Protein AF-0000000067742987 (afdb_homodimer)

Foldseek 3Di:
DDDDDQDPQLAKEKEWAKDADQVVQKIKIKMFIAHSVRHGDDMDIDMDGHNDRVVRRVVNVVVVVVVCVVVVRPHYDYDYPDVVVVVVVCQVDPPNDRPPVVVVVVVVCVVDDNDDDDDDDPQQCQLVVVVVVVCVVVVDDDDDDPDDDPVNVVSVVSNVVVVVVD/DDDDDQDPQLAKEKEWAKDADQVVQKIKIKMFIAHSVRHGDDMDIDMDGHNDRVVRRVVNVVVVVVVCVVVVRPHYDYDYPDVVVVVVVCQVDPPNDHPPVVVVVVVVCVVDDNDDDDDDDPQQCQLVVVVVVVCVVVVDDDDDDPDDDPVNVVSVVSNVVVVVVD

Structure (mmCIF, N/CA/C/O backbone):
data_AF-0000000067742987-model_v1
#
loop_
_entity.id
_entity.type
_entity.pdbx_description
1 polymer 'RNase H type-1 domain-containing protein'
#
loop_
_atom_site.group_PDB
_atom_site.id
_atom_site.type_symbol
_atom_site.label_atom_id
_atom_site.label_alt_id
_atom_site.label_comp_id
_atom_site.label_asym_id
_atom_site.label_entity_id
_atom_site.label_seq_id
_atom_site.pdbx_PDB_ins_code
_atom_site.Cartn_x
_atom_site.Cartn_y
_atom_site.Cartn_z
_atom_site.occupancy
_atom_site.B_iso_or_equiv
_atom_site.auth_seq_id
_atom_site.auth_comp_id
_atom_site.auth_asym_id
_atom_site.auth_atom_id
_atom_site.pdbx_PDB_model_num
ATOM 1 N N . MET A 1 1 ? 14.531 -0.633 -19.859 1 25.14 1 MET A N 1
ATOM 2 C CA . MET A 1 1 ? 14.203 -2.016 -20.188 1 25.14 1 MET A CA 1
ATOM 3 C C . MET A 1 1 ? 14.422 -2.932 -18.984 1 25.14 1 MET A C 1
ATOM 5 O O . MET A 1 1 ? 15.555 -3.109 -18.531 1 25.14 1 MET A O 1
ATOM 9 N N . VAL A 1 2 ? 13.594 -2.955 -18 1 35.12 2 VAL A N 1
ATOM 10 C CA . VAL A 1 2 ? 13.867 -3.648 -16.75 1 35.12 2 VAL A CA 1
ATOM 11 C C . VAL A 1 2 ? 13.688 -5.152 -16.938 1 35.12 2 VAL A C 1
ATOM 13 O O . VAL A 1 2 ? 12.648 -5.605 -17.422 1 35.12 2 VAL A O 1
ATOM 16 N N . ALA A 1 3 ? 14.852 -5.953 -16.969 1 39.94 3 ALA A N 1
ATOM 17 C CA . ALA A 1 3 ? 15.156 -7.336 -17.328 1 39.94 3 ALA A CA 1
ATOM 18 C C . ALA A 1 3 ? 14.562 -8.305 -16.312 1 39.94 3 ALA A C 1
ATOM 20 O O . ALA A 1 3 ? 14.375 -7.949 -15.141 1 39.94 3 ALA A O 1
ATOM 21 N N . TRP A 1 4 ? 13.93 -9.391 -16.859 1 46.47 4 TRP A N 1
ATOM 22 C CA . TRP A 1 4 ? 13.688 -10.57 -16.047 1 46.47 4 TRP A CA 1
ATOM 23 C C . TRP A 1 4 ? 14.938 -10.953 -15.258 1 46.47 4 TRP A C 1
ATOM 25 O O . TRP A 1 4 ? 16.047 -10.938 -15.789 1 46.47 4 TRP A O 1
ATOM 35 N N . HIS A 1 5 ? 14.852 -10.828 -13.953 1 53.03 5 HIS A N 1
ATOM 36 C CA . HIS A 1 5 ? 15.977 -11.297 -13.156 1 53.03 5 HIS A CA 1
ATOM 37 C C . HIS A 1 5 ? 15.891 -12.805 -12.914 1 53.03 5 HIS A C 1
ATOM 39 O O . HIS A 1 5 ? 14.906 -13.289 -12.359 1 53.03 5 HIS A O 1
ATOM 45 N N . LYS A 1 6 ? 16.797 -13.695 -13.648 1 54.12 6 LYS A N 1
ATOM 46 C CA . LYS A 1 6 ? 16.891 -15.133 -13.445 1 54.12 6 LYS A CA 1
ATOM 47 C C . LYS A 1 6 ? 16.938 -15.484 -11.961 1 54.12 6 LYS A C 1
ATOM 49 O O . LYS A 1 6 ? 17.734 -14.914 -11.211 1 54.12 6 LYS A O 1
ATOM 54 N N . PRO A 1 7 ? 15.906 -16.297 -11.523 1 56.09 7 PRO A N 1
ATOM 55 C CA . PRO A 1 7 ? 16.016 -16.734 -10.133 1 56.09 7 PRO A CA 1
ATOM 56 C C . PRO A 1 7 ? 17.281 -17.562 -9.883 1 56.09 7 PRO A C 1
ATOM 58 O O . PRO A 1 7 ? 17.906 -18.062 -10.828 1 56.09 7 PRO A O 1
ATOM 61 N N . PRO A 1 8 ? 17.844 -17.562 -8.664 1 55.06 8 PRO A N 1
ATOM 62 C CA . PRO A 1 8 ? 18.953 -18.484 -8.367 1 55.06 8 PRO A CA 1
ATOM 63 C C . PRO A 1 8 ? 18.672 -19.922 -8.797 1 55.06 8 PRO A C 1
ATOM 65 O O . PRO A 1 8 ? 17.5 -20.328 -8.852 1 55.06 8 PRO A O 1
ATOM 68 N N . ALA A 1 9 ? 19.688 -20.656 -9.266 1 62.19 9 ALA A N 1
ATOM 69 C CA . ALA A 1 9 ? 19.562 -22.062 -9.648 1 62.19 9 ALA A CA 1
ATOM 70 C C . ALA A 1 9 ? 18.734 -22.844 -8.625 1 62.19 9 ALA A C 1
ATOM 72 O O . ALA A 1 9 ? 18.953 -22.719 -7.418 1 62.19 9 ALA A O 1
ATOM 73 N N . GLY A 1 10 ? 17.578 -23.375 -9.047 1 73.31 10 GLY A N 1
ATOM 74 C CA . GLY A 1 10 ? 16.703 -24.172 -8.203 1 73.31 10 GLY A CA 1
ATOM 75 C C . GLY A 1 10 ? 15.516 -23.406 -7.672 1 73.31 10 GLY A C 1
ATOM 76 O O . GLY A 1 10 ? 14.594 -23.984 -7.102 1 73.31 10 GLY A O 1
ATOM 77 N N . SER A 1 11 ? 15.562 -22.047 -7.996 1 83.75 11 SER A N 1
ATOM 78 C CA . SER A 1 11 ? 14.422 -21.297 -7.5 1 83.75 11 SER A CA 1
ATOM 79 C C . SER A 1 11 ? 13.367 -21.109 -8.586 1 83.75 11 SER A C 1
ATOM 81 O O . SER A 1 11 ? 13.68 -21.141 -9.773 1 83.75 11 SER A O 1
ATOM 83 N N . LEU A 1 12 ? 12.133 -21.109 -8.141 1 92.75 12 LEU A N 1
ATOM 84 C CA . LEU A 1 12 ? 11.023 -20.828 -9.047 1 92.75 12 LEU A 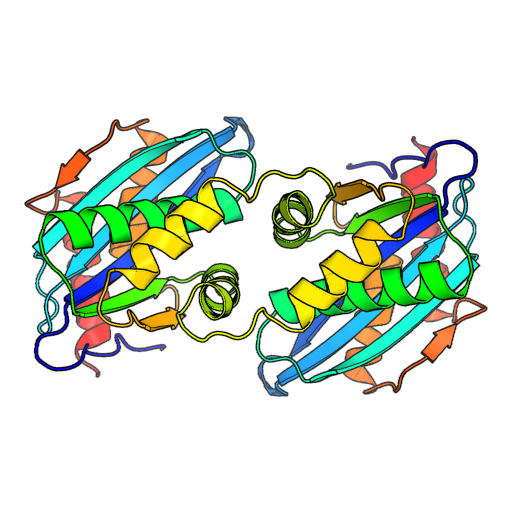CA 1
ATOM 85 C C . LEU A 1 12 ? 10.656 -19.359 -9.039 1 92.75 12 LEU A C 1
ATOM 87 O O . LEU A 1 12 ? 10.852 -18.672 -8.031 1 92.75 12 LEU A O 1
ATOM 91 N N . LYS A 1 13 ? 10.227 -18.938 -10.203 1 92.5 13 LYS A N 1
ATOM 92 C CA . LYS A 1 13 ? 9.75 -17.562 -10.312 1 92.5 13 LYS A CA 1
ATOM 93 C C . LYS A 1 13 ? 8.227 -17.5 -10.305 1 92.5 13 LYS A C 1
ATOM 95 O O . LYS A 1 13 ? 7.566 -18.234 -11.031 1 92.5 13 LYS A O 1
ATOM 100 N N . LEU A 1 14 ? 7.734 -16.688 -9.461 1 95.44 14 LEU A N 1
ATOM 101 C CA . LEU A 1 14 ? 6.301 -16.422 -9.398 1 95.44 14 LEU A CA 1
ATOM 102 C C . LEU A 1 14 ? 5.996 -14.992 -9.812 1 95.44 14 LEU A C 1
ATOM 104 O O . LEU A 1 14 ? 6.469 -14.047 -9.172 1 95.44 14 LEU A O 1
ATOM 108 N N . ASN A 1 15 ? 5.309 -14.828 -10.891 1 95 15 ASN A N 1
ATOM 109 C CA . ASN A 1 15 ? 4.77 -13.523 -11.273 1 95 15 ASN A CA 1
ATOM 110 C C . ASN A 1 15 ? 3.324 -13.359 -10.812 1 95 15 ASN A C 1
ATOM 112 O O . ASN A 1 15 ? 2.498 -14.25 -11.023 1 95 15 ASN A O 1
ATOM 116 N N . ILE A 1 16 ? 2.992 -12.25 -10.203 1 96.44 16 ILE A N 1
ATOM 117 C CA . ILE A 1 16 ? 1.636 -12.039 -9.703 1 96.44 16 ILE A CA 1
ATOM 118 C C . ILE A 1 16 ? 1.106 -10.695 -10.203 1 96.44 16 ILE A C 1
ATOM 120 O O . ILE A 1 16 ? 1.884 -9.789 -10.484 1 96.44 16 ILE A O 1
ATOM 124 N N . ASP A 1 17 ? -0.224 -10.586 -10.266 1 95.94 17 ASP A N 1
ATOM 125 C CA . ASP A 1 17 ? -0.917 -9.352 -10.609 1 95.94 17 ASP A CA 1
ATOM 126 C C . ASP A 1 17 ? -2.389 -9.414 -10.203 1 95.94 17 ASP A C 1
ATOM 128 O O . ASP A 1 17 ? -2.961 -10.5 -10.094 1 95.94 17 ASP A O 1
ATOM 132 N N . GLY A 1 18 ? -2.926 -8.305 -9.953 1 96.62 18 GLY A N 1
ATOM 133 C CA . GLY A 1 18 ? -4.34 -8.164 -9.641 1 96.62 18 GLY A CA 1
ATOM 134 C C . GLY A 1 18 ? -5.008 -7.035 -10.398 1 96.62 18 GLY A C 1
ATOM 135 O O . GLY A 1 18 ? -4.473 -5.926 -10.461 1 96.62 18 GLY A O 1
ATOM 136 N N . ALA A 1 19 ? -6.125 -7.332 -10.961 1 96.44 19 ALA A N 1
ATOM 137 C CA . ALA A 1 19 ? -6.969 -6.328 -11.602 1 96.44 19 ALA A CA 1
ATOM 138 C C . ALA A 1 19 ? -8.164 -5.977 -10.719 1 96.44 19 ALA A C 1
ATOM 140 O O . ALA A 1 19 ? -8.695 -6.832 -10.008 1 96.44 19 ALA A O 1
ATOM 141 N N . PHE A 1 20 ? -8.586 -4.688 -10.82 1 96.81 20 PHE A N 1
ATOM 142 C CA . PHE A 1 20 ? -9.672 -4.219 -9.969 1 96.81 20 PHE A CA 1
ATOM 143 C C . PHE A 1 20 ? -10.734 -3.502 -10.781 1 96.81 20 PHE A C 1
ATOM 145 O O . PHE A 1 20 ? -10.414 -2.689 -11.656 1 96.81 20 PHE A O 1
ATOM 152 N N . SER A 1 21 ? -11.93 -3.891 -10.523 1 96.5 21 SER A N 1
ATOM 153 C CA . SER A 1 21 ? -13.078 -3.16 -11.062 1 96.5 21 SER A CA 1
ATOM 154 C C . SER A 1 21 ? -13.82 -2.416 -9.953 1 96.5 21 SER A C 1
ATOM 156 O O . SER A 1 21 ? -14.516 -3.031 -9.141 1 96.5 21 SER A O 1
ATOM 158 N N . LYS A 1 22 ? -13.695 -1.144 -9.992 1 93.12 22 LYS A N 1
ATOM 159 C CA . LYS A 1 22 ? -14.344 -0.301 -8.992 1 93.12 22 LYS A CA 1
ATOM 160 C C . LYS A 1 22 ? -15.859 -0.417 -9.07 1 93.12 22 LYS A C 1
ATOM 162 O O . LYS A 1 22 ? -16.547 -0.498 -8.047 1 93.12 22 LYS A O 1
ATOM 167 N N . ASN A 1 23 ? -16.406 -0.472 -10.219 1 94.5 23 ASN A N 1
ATOM 168 C CA . ASN A 1 23 ? -17.844 -0.52 -10.438 1 94.5 23 ASN A CA 1
ATOM 169 C C . ASN A 1 23 ? -18.453 -1.821 -9.914 1 94.5 23 ASN A C 1
ATOM 171 O O . ASN A 1 23 ? -19.547 -1.821 -9.359 1 94.5 23 ASN A O 1
ATOM 175 N N . LEU A 1 24 ? -17.75 -2.855 -10.062 1 94.69 24 LEU A N 1
ATOM 176 C CA . LEU A 1 24 ? -18.266 -4.168 -9.695 1 94.69 24 LEU A CA 1
ATOM 177 C C . LEU A 1 24 ? -17.781 -4.574 -8.305 1 94.69 24 LEU A C 1
ATOM 179 O O . LEU A 1 24 ? -18.25 -5.578 -7.75 1 94.69 24 LEU A O 1
ATOM 183 N N . ASN A 1 25 ? -16.859 -3.797 -7.742 1 95.38 25 ASN A N 1
ATOM 184 C CA . ASN A 1 25 ? -16.203 -4.195 -6.496 1 95.38 25 ASN A CA 1
ATOM 185 C C . ASN A 1 25 ? -15.656 -5.613 -6.578 1 95.38 25 ASN A C 1
ATOM 187 O O . ASN A 1 25 ? -15.891 -6.43 -5.684 1 95.38 25 ASN A O 1
ATOM 191 N N . LEU A 1 26 ? -14.984 -5.879 -7.684 1 96 26 LEU A N 1
ATOM 192 C CA . LEU A 1 26 ? -14.453 -7.211 -7.957 1 96 26 LEU A CA 1
ATOM 193 C C . LEU A 1 26 ? -12.977 -7.141 -8.336 1 96 26 LEU A C 1
ATOM 195 O O . LEU A 1 26 ? -12.531 -6.16 -8.938 1 96 26 LEU A O 1
ATOM 199 N N . ALA A 1 27 ? -12.352 -8.203 -7.98 1 96.75 27 ALA A N 1
ATOM 200 C CA . ALA A 1 27 ? -10.961 -8.383 -8.375 1 96.75 27 ALA A CA 1
ATOM 201 C C . ALA A 1 27 ? -10.805 -9.586 -9.297 1 96.75 27 ALA A C 1
ATOM 203 O O . ALA A 1 27 ? -11.57 -10.547 -9.219 1 96.75 27 ALA A O 1
ATOM 204 N N . GLY A 1 28 ? -9.922 -9.484 -10.227 1 97.44 28 GLY A N 1
ATOM 205 C CA . GLY A 1 28 ? -9.336 -10.617 -10.93 1 97.44 28 GLY A CA 1
ATOM 206 C C . GLY A 1 28 ? -7.883 -10.859 -10.562 1 97.44 28 GLY A C 1
ATOM 207 O O . GLY A 1 28 ? -7.051 -9.953 -10.672 1 97.44 28 GLY A O 1
ATOM 208 N N . LEU A 1 29 ? -7.637 -12.031 -10.117 1 97.69 29 LEU A N 1
ATOM 209 C CA . LEU A 1 29 ? -6.285 -12.391 -9.711 1 97.69 29 LEU A CA 1
ATOM 210 C C . LEU A 1 29 ? -5.598 -13.234 -10.781 1 97.69 29 LEU A C 1
ATOM 212 O O . LEU A 1 29 ? -6.25 -14.023 -11.461 1 97.69 29 LEU A O 1
ATOM 216 N N . GLY A 1 30 ? -4.285 -13.031 -10.875 1 96.25 30 GLY A N 1
ATOM 217 C CA . GLY A 1 30 ? -3.494 -13.836 -11.797 1 96.25 30 GLY A CA 1
ATOM 218 C C . GLY A 1 30 ? -2.07 -14.055 -11.32 1 96.25 30 GLY A C 1
ATOM 219 O O . GLY A 1 30 ? -1.478 -13.18 -10.688 1 96.25 30 GLY A O 1
ATOM 220 N N . GLY A 1 31 ? -1.585 -15.164 -11.688 1 96.62 31 GLY A N 1
ATOM 221 C CA . GLY A 1 31 ? -0.2 -15.492 -11.383 1 96.62 31 GLY A CA 1
ATOM 222 C C . GLY A 1 31 ? 0.327 -16.656 -12.195 1 96.62 31 GLY A C 1
ATOM 223 O O . GLY A 1 31 ? -0.45 -17.422 -12.781 1 96.62 31 GLY A O 1
ATOM 224 N N . SER A 1 32 ? 1.636 -16.688 -12.289 1 95.5 32 SER A N 1
ATOM 225 C CA . SER A 1 32 ? 2.268 -17.781 -13.023 1 95.5 32 SER A CA 1
ATOM 226 C C . SER A 1 32 ? 3.59 -18.188 -12.383 1 95.5 32 SER A C 1
ATOM 228 O O . SER A 1 32 ? 4.34 -17.328 -11.898 1 95.5 32 SER A O 1
ATOM 230 N N . PHE A 1 33 ? 3.82 -19.484 -12.383 1 95.06 33 PHE A N 1
ATOM 231 C CA . PHE A 1 33 ? 5.082 -20.062 -11.945 1 95.06 33 PHE A CA 1
ATOM 232 C C . PHE A 1 33 ? 5.938 -20.469 -13.133 1 95.06 33 PHE A C 1
ATOM 234 O O . PHE A 1 33 ? 5.453 -21.125 -14.055 1 95.06 33 PHE A O 1
ATOM 241 N N . LYS A 1 34 ? 7.152 -20.031 -13.062 1 92.06 34 LYS A N 1
ATOM 242 C CA . LYS A 1 34 ? 8.141 -20.406 -14.07 1 92.06 34 LYS A CA 1
ATOM 243 C C . LYS A 1 34 ? 9.406 -20.969 -13.422 1 92.06 34 LYS A C 1
ATOM 245 O O . LYS A 1 34 ? 9.766 -20.562 -12.312 1 92.06 34 LYS A O 1
ATOM 250 N N . ASP A 1 35 ? 10.078 -21.828 -14.188 1 88.94 35 ASP A N 1
ATOM 251 C CA . ASP A 1 35 ? 11.336 -22.344 -13.648 1 88.94 35 ASP A CA 1
ATOM 252 C C . ASP A 1 35 ? 12.5 -21.406 -13.969 1 88.94 35 ASP A C 1
ATOM 254 O O . ASP A 1 35 ? 12.289 -20.297 -14.445 1 88.94 35 ASP A O 1
ATOM 258 N N . ASP A 1 36 ? 13.703 -21.844 -13.578 1 82.31 36 ASP A N 1
ATOM 259 C CA . ASP A 1 36 ? 14.891 -21 -13.695 1 82.31 36 ASP A CA 1
ATOM 260 C C . ASP A 1 36 ? 15.258 -20.781 -15.156 1 82.31 36 ASP A C 1
ATOM 262 O O . ASP A 1 36 ? 16.078 -19.906 -15.461 1 82.31 36 ASP A O 1
ATOM 266 N N . HIS A 1 37 ? 14.555 -21.469 -16.125 1 81.44 37 HIS A N 1
ATOM 267 C CA . HIS A 1 37 ? 14.789 -21.281 -17.547 1 81.44 37 HIS A CA 1
ATOM 268 C C . HIS A 1 37 ? 13.672 -20.469 -18.188 1 81.44 37 HIS A C 1
ATOM 270 O O . HIS A 1 37 ? 13.664 -20.266 -19.406 1 81.44 37 HIS A O 1
ATOM 276 N N . GLY A 1 38 ? 12.734 -20.094 -17.328 1 82.94 38 GLY A N 1
ATOM 277 C CA . GLY A 1 38 ? 11.625 -19.297 -17.844 1 82.94 38 GLY A CA 1
ATOM 278 C C . GLY A 1 38 ? 10.5 -20.141 -18.406 1 82.94 38 GLY A C 1
ATOM 279 O O . GLY A 1 38 ? 9.586 -19.625 -19.031 1 82.94 38 GLY A O 1
ATOM 280 N N . GLN A 1 39 ? 10.633 -21.391 -18.188 1 86.69 39 GLN A N 1
ATOM 281 C CA . GLN A 1 39 ? 9.594 -22.281 -18.688 1 86.69 39 GLN A CA 1
ATOM 282 C C . GLN A 1 39 ? 8.383 -22.297 -17.766 1 86.69 39 GLN A C 1
ATOM 284 O O . GLN A 1 39 ? 8.523 -22.297 -16.531 1 86.69 39 GLN A O 1
ATOM 289 N N . TRP A 1 40 ? 7.25 -22.375 -18.406 1 91.06 40 TRP A N 1
ATOM 290 C CA . TRP A 1 40 ? 5.977 -22.406 -17.703 1 91.06 40 TRP A CA 1
ATOM 291 C C . TRP A 1 40 ? 5.848 -23.672 -16.859 1 91.06 40 TRP A C 1
ATOM 293 O O . TRP A 1 40 ? 6.062 -24.781 -17.359 1 91.06 40 TRP A O 1
ATOM 303 N N . ILE A 1 41 ? 5.461 -23.484 -15.609 1 93.06 41 ILE A N 1
ATOM 304 C CA . ILE A 1 41 ? 5.164 -24.625 -14.742 1 93.06 41 ILE A CA 1
ATOM 305 C C . ILE A 1 41 ? 3.658 -24.688 -14.492 1 93.06 41 ILE A C 1
ATOM 307 O O . ILE A 1 41 ? 3.035 -25.734 -14.719 1 93.06 41 ILE A O 1
ATOM 311 N N . MET A 1 42 ? 3.121 -23.562 -14.094 1 94.56 42 MET A N 1
ATOM 312 C CA . MET A 1 42 ? 1.688 -23.484 -13.82 1 94.56 42 MET A CA 1
ATOM 313 C C . MET A 1 42 ? 1.237 -22.031 -13.664 1 94.56 42 MET A C 1
ATOM 315 O O . MET A 1 42 ? 2.064 -21.141 -13.492 1 94.56 42 MET A O 1
ATOM 319 N N . GLY A 1 43 ? -0.065 -21.906 -13.812 1 95.25 43 GLY A N 1
ATOM 320 C CA . GLY A 1 43 ? -0.693 -20.609 -13.57 1 95.25 43 GLY A CA 1
ATOM 321 C C . GLY A 1 43 ? -1.984 -20.719 -12.781 1 95.25 43 GLY A C 1
ATOM 322 O O . GLY A 1 43 ? -2.471 -21.812 -12.516 1 95.25 43 GLY A O 1
ATOM 323 N N . TYR A 1 44 ? -2.438 -19.609 -12.352 1 96.75 44 TYR A N 1
ATOM 324 C CA . TYR A 1 44 ? -3.727 -19.562 -11.672 1 96.75 44 TYR A CA 1
ATOM 325 C C . TYR A 1 44 ? -4.461 -18.266 -11.969 1 96.75 44 TYR A C 1
ATOM 327 O O . TYR A 1 44 ? -3.838 -17.25 -12.312 1 96.75 44 TYR A O 1
ATOM 335 N N . GLN A 1 45 ? -5.699 -18.344 -11.922 1 96.56 45 GLN A N 1
ATOM 336 C CA . GLN A 1 45 ? -6.559 -17.172 -12.055 1 96.56 45 GLN A CA 1
ATOM 337 C C . GLN A 1 45 ? -7.879 -17.375 -11.32 1 96.56 45 GLN A C 1
ATOM 339 O O . GLN A 1 45 ? -8.391 -18.484 -11.242 1 96.56 45 GLN A O 1
ATOM 344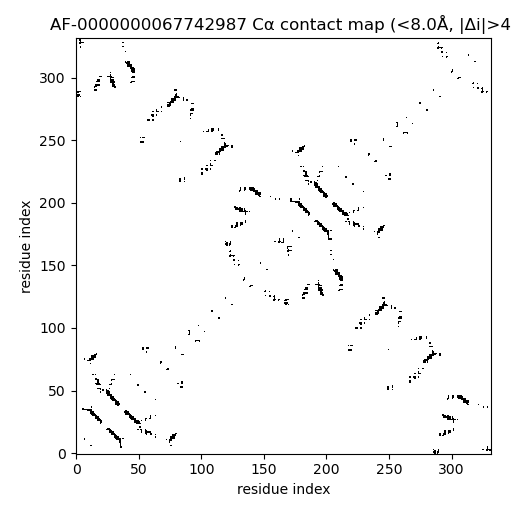 N N . HIS A 1 46 ? -8.242 -16.266 -10.711 1 94.94 46 HIS A N 1
ATOM 345 C CA . HIS A 1 46 ? -9.414 -16.297 -9.852 1 94.94 46 HIS A CA 1
ATOM 346 C C . HIS A 1 46 ? -10.023 -14.906 -9.68 1 94.94 46 HIS A C 1
ATOM 348 O O . HIS A 1 46 ? -9.289 -13.914 -9.609 1 94.94 46 HIS A O 1
ATOM 354 N N . HIS A 1 47 ? -11.414 -14.852 -9.797 1 95.94 47 HIS A N 1
ATOM 355 C CA . HIS A 1 47 ? -12.031 -13.594 -9.406 1 95.94 47 HIS A CA 1
ATOM 356 C C . HIS A 1 47 ? -12.516 -13.641 -7.957 1 95.94 47 HIS A C 1
ATOM 358 O O . HIS A 1 47 ? -12.844 -14.719 -7.445 1 95.94 47 HIS A O 1
ATOM 364 N N . CYS A 1 48 ? -12.484 -12.578 -7.223 1 94.88 48 CYS A N 1
ATOM 365 C CA . CYS A 1 48 ? -12.961 -12.492 -5.848 1 94.88 48 CYS A CA 1
ATOM 366 C C . CYS A 1 48 ? -13.398 -11.07 -5.516 1 94.88 48 CYS A C 1
ATOM 368 O O . CYS A 1 48 ? -13.055 -10.125 -6.227 1 94.88 48 CYS A O 1
ATOM 370 N N . PRO A 1 49 ? -14.273 -10.922 -4.484 1 94.38 49 PRO A N 1
ATOM 371 C CA . PRO A 1 49 ? -14.664 -9.578 -4.062 1 94.38 49 PRO A CA 1
ATOM 372 C C . PRO A 1 49 ? -13.477 -8.75 -3.553 1 94.38 49 PRO A C 1
ATOM 374 O O . PRO A 1 49 ? -12.578 -9.297 -2.902 1 94.38 49 PRO A O 1
ATOM 377 N N . ALA A 1 50 ? -13.453 -7.539 -3.938 1 93.44 50 ALA A N 1
ATOM 378 C CA . ALA A 1 50 ? -12.477 -6.578 -3.439 1 93.44 50 ALA A CA 1
ATOM 379 C C . ALA A 1 50 ? -13.047 -5.164 -3.432 1 93.44 50 ALA A C 1
ATOM 381 O O . ALA A 1 50 ? -13.914 -4.836 -4.238 1 93.44 50 ALA A O 1
ATOM 382 N N . SER A 1 51 ? -12.547 -4.367 -2.521 1 90.81 51 SER A N 1
ATOM 383 C CA . SER A 1 51 ? -13.047 -3.004 -2.402 1 90.81 51 SER A CA 1
ATOM 384 C C . SER A 1 51 ? -12.008 -1.987 -2.855 1 90.81 51 SER A C 1
ATOM 386 O O . SER A 1 51 ? -12.352 -0.867 -3.24 1 90.81 51 SER A O 1
ATOM 388 N N . LEU A 1 52 ? -10.719 -2.387 -2.834 1 92.62 52 LEU A N 1
ATOM 389 C CA . LEU A 1 52 ? -9.625 -1.479 -3.18 1 92.62 52 LEU A CA 1
ATOM 390 C C . LEU A 1 52 ? -8.562 -2.195 -4 1 92.62 52 LEU A C 1
ATOM 392 O O . LEU A 1 52 ? -8.359 -3.402 -3.852 1 92.62 52 LEU A O 1
ATOM 396 N N . PRO A 1 53 ? -7.809 -1.443 -4.844 1 93.88 53 PRO A N 1
ATOM 397 C CA . PRO A 1 53 ? -6.84 -2.051 -5.762 1 93.88 53 PRO A CA 1
ATOM 398 C C . PRO A 1 53 ? -5.727 -2.799 -5.031 1 93.88 53 PRO A C 1
ATOM 400 O O . PRO A 1 53 ? -5.355 -3.904 -5.43 1 93.88 53 PRO A O 1
ATOM 403 N N . LEU A 1 54 ? -5.207 -2.242 -3.996 1 94.56 54 LEU A N 1
ATOM 404 C CA . LEU A 1 54 ? -4.113 -2.879 -3.271 1 94.56 54 LEU A CA 1
ATOM 405 C C . LEU A 1 54 ? -4.543 -4.234 -2.719 1 94.56 54 LEU A C 1
ATOM 407 O O . LEU A 1 54 ? -3.75 -5.18 -2.695 1 94.56 54 LEU A O 1
ATOM 411 N N . GLN A 1 55 ? -5.734 -4.289 -2.318 1 93.62 55 GLN A N 1
ATOM 412 C CA . GLN A 1 55 ? -6.254 -5.559 -1.821 1 93.62 55 GLN A CA 1
ATOM 413 C C . GLN A 1 55 ? -6.164 -6.648 -2.889 1 93.62 55 GLN A C 1
ATOM 415 O O . GLN A 1 55 ? -5.84 -7.797 -2.584 1 93.62 55 GLN A O 1
ATOM 420 N N . CYS A 1 56 ? -6.418 -6.344 -4.113 1 95.69 56 CYS A N 1
ATOM 421 C CA . CYS A 1 56 ? -6.371 -7.293 -5.219 1 95.69 56 CYS A CA 1
ATOM 422 C C . CYS A 1 56 ? -4.969 -7.867 -5.383 1 95.69 56 CYS A C 1
ATOM 424 O O . CYS A 1 56 ? -4.797 -9.078 -5.5 1 95.69 56 CYS A O 1
ATOM 426 N N . GLU A 1 57 ? -4.055 -6.945 -5.379 1 95.75 57 GLU A N 1
ATOM 427 C CA . GLU A 1 57 ? -2.664 -7.355 -5.547 1 95.75 57 GLU A CA 1
ATOM 428 C C . GLU A 1 57 ? -2.213 -8.266 -4.41 1 95.75 57 GLU A C 1
ATOM 430 O O . GLU A 1 57 ? -1.511 -9.25 -4.637 1 95.75 57 GLU A O 1
ATOM 435 N N . LEU A 1 58 ? -2.625 -7.965 -3.24 1 95.69 58 LEU A N 1
ATOM 436 C CA . LEU A 1 58 ? -2.23 -8.75 -2.074 1 95.69 58 LEU A CA 1
ATOM 437 C C . LEU A 1 58 ? -2.918 -10.109 -2.072 1 95.69 58 LEU A C 1
ATOM 439 O O . LEU A 1 58 ? -2.33 -11.109 -1.652 1 95.69 58 LEU A O 1
ATOM 443 N N . GLU A 1 59 ? -4.133 -10.117 -2.504 1 95.69 59 GLU A N 1
ATOM 444 C CA . GLU A 1 59 ? -4.836 -11.391 -2.631 1 95.69 59 GLU A CA 1
ATOM 445 C C . GLU A 1 59 ? -4.16 -12.297 -3.658 1 95.69 59 GLU A C 1
ATOM 447 O O . GLU A 1 59 ? -4.066 -13.508 -3.461 1 95.69 59 GLU A O 1
ATOM 452 N N . ALA A 1 60 ? -3.74 -11.688 -4.734 1 97.19 60 ALA A N 1
ATOM 453 C CA . ALA A 1 60 ? -3.006 -12.461 -5.734 1 97.19 60 ALA A CA 1
ATOM 454 C C . ALA A 1 60 ? -1.729 -13.047 -5.141 1 97.19 60 ALA A C 1
ATOM 456 O O . ALA A 1 60 ? -1.382 -14.203 -5.418 1 97.19 60 ALA A O 1
ATOM 457 N N . LEU A 1 61 ? -1.022 -12.273 -4.391 1 96.88 61 LEU A N 1
ATOM 458 C CA . LEU A 1 61 ? 0.177 -12.742 -3.707 1 96.88 61 LEU A CA 1
ATOM 459 C C . LEU A 1 61 ? -0.152 -13.898 -2.771 1 96.88 61 LEU A C 1
ATOM 461 O O . LEU A 1 61 ? 0.523 -14.938 -2.791 1 96.88 61 LEU A O 1
ATOM 465 N N . LYS A 1 62 ? -1.18 -13.734 -1.968 1 95.88 62 LYS A N 1
ATOM 466 C CA . LYS A 1 62 ? -1.59 -14.766 -1.018 1 95.88 62 LYS A CA 1
ATOM 467 C C . LYS A 1 62 ? -1.87 -16.094 -1.728 1 95.88 62 LYS A C 1
ATOM 469 O O . LYS A 1 62 ? -1.4 -17.141 -1.295 1 95.88 62 LYS A O 1
ATOM 474 N N . GLU A 1 63 ? -2.607 -16 -2.762 1 96.56 63 GLU A N 1
ATOM 475 C CA . GLU A 1 63 ? -2.943 -17.219 -3.504 1 96.56 63 GLU A CA 1
ATOM 476 C C . GLU A 1 63 ? -1.692 -17.875 -4.062 1 96.56 63 GLU A C 1
ATOM 478 O O . GLU A 1 63 ? -1.56 -19.109 -4.008 1 96.56 63 GLU A O 1
ATOM 483 N N . GLY A 1 64 ? -0.829 -17.062 -4.633 1 97.12 64 GLY A N 1
ATOM 484 C CA . GLY A 1 64 ? 0.425 -17.609 -5.129 1 97.12 64 GLY A CA 1
ATOM 485 C C . GLY A 1 64 ? 1.229 -18.328 -4.062 1 97.12 64 GLY A C 1
ATOM 486 O O . GLY A 1 64 ? 1.759 -19.406 -4.297 1 97.12 64 GL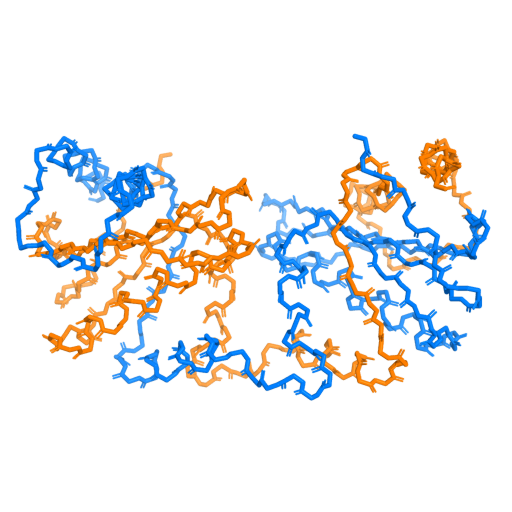Y A O 1
ATOM 487 N N . LEU A 1 65 ? 1.328 -17.75 -2.941 1 96.5 65 LEU A N 1
ATOM 488 C CA . LEU A 1 65 ? 2.057 -18.344 -1.828 1 96.5 65 LEU A CA 1
ATOM 489 C C . LEU A 1 65 ? 1.387 -19.641 -1.371 1 96.5 65 LEU A C 1
ATOM 491 O O . LEU A 1 65 ? 2.064 -20.625 -1.065 1 96.5 65 LEU A O 1
ATOM 495 N N . GLN A 1 66 ? 0.094 -19.578 -1.293 1 96 66 GLN A N 1
ATOM 496 C CA . GLN A 1 66 ? -0.675 -20.766 -0.917 1 96 66 GLN A CA 1
ATOM 497 C C . GLN A 1 66 ? -0.409 -21.922 -1.877 1 96 66 GLN A C 1
ATOM 499 O O . GLN A 1 66 ? -0.183 -23.047 -1.444 1 96 66 GLN A O 1
ATOM 504 N N . ILE A 1 67 ? -0.44 -21.656 -3.115 1 96.5 67 ILE A N 1
ATOM 505 C CA . ILE A 1 67 ? -0.202 -22.672 -4.145 1 96.5 67 ILE A CA 1
ATOM 506 C C . ILE A 1 67 ? 1.231 -23.188 -4.039 1 96.5 67 ILE A C 1
ATOM 508 O O . ILE A 1 67 ? 1.475 -24.391 -4.141 1 96.5 67 ILE A O 1
ATOM 512 N N . ALA A 1 68 ? 2.148 -22.25 -3.879 1 96.25 68 ALA A N 1
ATOM 513 C CA . ALA A 1 68 ? 3.549 -22.641 -3.734 1 96.25 68 ALA A CA 1
ATOM 514 C C . ALA A 1 68 ? 3.727 -23.641 -2.584 1 96.25 68 ALA A C 1
ATOM 516 O O . ALA A 1 68 ? 4.379 -24.672 -2.74 1 96.25 68 ALA A O 1
ATOM 517 N N . LEU A 1 69 ? 3.143 -23.312 -1.484 1 94.94 69 LEU A N 1
ATOM 518 C CA . LEU A 1 69 ? 3.25 -24.172 -0.311 1 94.94 69 LEU A CA 1
ATOM 519 C C . LEU A 1 69 ? 2.613 -25.531 -0.574 1 94.94 69 LEU A C 1
ATOM 521 O O . LEU A 1 69 ? 3.197 -26.578 -0.251 1 94.94 69 LEU A O 1
ATOM 525 N N . ALA A 1 70 ? 1.487 -25.562 -1.212 1 95.38 70 ALA A N 1
ATOM 526 C CA . ALA A 1 70 ? 0.744 -26.797 -1.497 1 95.38 70 ALA A CA 1
ATOM 527 C C . ALA A 1 70 ? 1.523 -27.703 -2.447 1 95.38 70 ALA A C 1
ATOM 529 O O . ALA A 1 70 ? 1.408 -28.922 -2.381 1 95.38 70 ALA A O 1
ATOM 530 N N . HIS A 1 71 ? 2.355 -27.109 -3.285 1 94.81 71 HIS A N 1
ATOM 53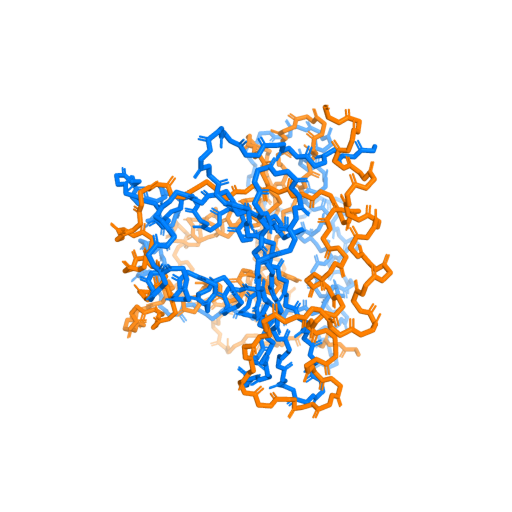1 C CA . HIS A 1 71 ? 3.055 -27.891 -4.305 1 94.81 71 HIS A CA 1
ATOM 532 C C . HIS A 1 71 ? 4.508 -28.125 -3.916 1 94.81 71 HIS A C 1
ATOM 534 O O . HIS A 1 71 ? 5.281 -28.688 -4.695 1 94.81 71 HIS A O 1
ATOM 540 N N . GLY A 1 72 ? 4.906 -27.578 -2.809 1 93.06 72 GLY A N 1
ATOM 541 C CA . GLY A 1 72 ? 6.262 -27.781 -2.322 1 93.06 72 GLY A CA 1
ATOM 542 C C . GLY A 1 72 ? 7.281 -26.891 -3 1 93.06 72 GLY A C 1
ATOM 543 O O . GLY A 1 72 ? 8.461 -27.25 -3.086 1 93.06 72 GLY A O 1
ATOM 544 N N . PHE A 1 73 ? 6.863 -25.797 -3.631 1 92.19 73 PHE A N 1
ATOM 545 C CA . PHE A 1 73 ? 7.762 -24.797 -4.195 1 92.19 73 PHE A CA 1
ATOM 546 C C . PHE A 1 73 ? 8.352 -23.906 -3.102 1 92.19 73 PHE A C 1
ATOM 548 O O . PHE A 1 73 ? 7.855 -22.812 -2.855 1 92.19 73 PHE A O 1
ATOM 555 N N . THR A 1 74 ? 9.453 -24.266 -2.479 1 87.69 74 THR A N 1
ATOM 556 C CA . THR A 1 74 ? 9.883 -23.625 -1.244 1 87.69 74 THR A CA 1
ATOM 557 C C . THR A 1 74 ? 10.836 -22.469 -1.543 1 87.69 74 THR A C 1
ATOM 559 O O . THR A 1 74 ? 10.969 -21.547 -0.74 1 87.69 74 THR A O 1
ATOM 562 N N . SER A 1 75 ? 11.516 -22.5 -2.648 1 90.38 75 SER A N 1
ATOM 563 C CA . SER A 1 75 ? 12.406 -21.406 -3.039 1 90.38 75 SER A CA 1
ATOM 564 C C . SER A 1 75 ? 11.805 -20.578 -4.164 1 90.38 75 SER A C 1
ATOM 566 O O . SER A 1 75 ? 11.75 -21.016 -5.312 1 90.38 75 SER A O 1
ATOM 568 N N . LEU A 1 76 ? 11.383 -19.391 -3.797 1 93.06 76 LEU A N 1
ATOM 569 C CA . LEU A 1 76 ? 10.609 -18.594 -4.734 1 93.06 76 LEU A CA 1
ATOM 570 C C . LEU A 1 76 ? 11.227 -17.203 -4.883 1 93.06 76 LEU A C 1
ATOM 572 O O . LEU A 1 76 ? 11.664 -16.594 -3.9 1 93.06 76 LEU A O 1
ATOM 576 N N . VAL A 1 77 ? 11.297 -16.766 -6.086 1 91.44 77 VAL A N 1
ATOM 577 C CA . VAL A 1 77 ? 11.438 -15.352 -6.398 1 91.44 77 VAL A CA 1
ATOM 578 C C . VAL A 1 77 ? 10.117 -14.812 -6.957 1 91.44 77 VAL A C 1
ATOM 580 O O . VAL A 1 77 ? 9.617 -15.297 -7.969 1 91.44 77 VAL A O 1
ATOM 583 N N . ILE A 1 78 ? 9.57 -13.859 -6.273 1 94.44 78 ILE A N 1
ATOM 584 C CA . ILE A 1 78 ? 8.273 -13.32 -6.652 1 94.44 78 ILE A CA 1
ATOM 585 C C . ILE A 1 78 ? 8.453 -11.961 -7.316 1 94.44 78 ILE A C 1
ATOM 587 O O . ILE A 1 78 ? 9.172 -11.102 -6.797 1 94.44 78 ILE A O 1
ATOM 591 N N . GLU A 1 79 ? 7.805 -11.805 -8.422 1 93.44 79 GLU A N 1
ATOM 592 C CA . GLU A 1 79 ? 7.863 -10.539 -9.148 1 93.44 79 GLU A CA 1
ATOM 593 C C . GLU A 1 79 ? 6.477 -9.922 -9.289 1 93.44 79 GLU A C 1
ATOM 595 O O . GLU A 1 79 ? 5.5 -10.625 -9.547 1 93.44 79 GLU A O 1
ATOM 600 N N . THR A 1 80 ? 6.359 -8.656 -9.102 1 94.38 80 THR A N 1
ATOM 601 C CA . THR A 1 80 ? 5.125 -7.891 -9.219 1 94.38 80 THR A CA 1
ATOM 602 C C . THR A 1 80 ? 5.406 -6.492 -9.766 1 94.38 80 THR A C 1
ATOM 604 O O . THR A 1 80 ? 6.5 -5.957 -9.586 1 94.38 80 THR A O 1
ATOM 607 N N . ASP A 1 81 ? 4.5 -5.895 -10.414 1 91.19 81 ASP A N 1
ATOM 608 C CA . ASP A 1 81 ? 4.676 -4.523 -10.883 1 91.19 81 ASP A CA 1
ATOM 609 C C . ASP A 1 81 ? 4.125 -3.521 -9.867 1 91.19 81 ASP A C 1
ATOM 611 O O . ASP A 1 81 ? 4.035 -2.324 -10.156 1 91.19 81 ASP A O 1
ATOM 615 N N . SER A 1 82 ? 3.752 -3.961 -8.734 1 93.06 82 SER A N 1
ATOM 616 C CA . SER A 1 82 ? 3.24 -3.113 -7.66 1 93.06 82 SER A CA 1
ATOM 617 C C . SER A 1 82 ? 4.332 -2.791 -6.645 1 93.06 82 SER A C 1
ATOM 619 O O . SER A 1 82 ? 4.762 -3.664 -5.891 1 93.06 82 SER A O 1
ATOM 621 N N . THR A 1 83 ? 4.695 -1.494 -6.598 1 92.19 83 THR A N 1
ATOM 622 C CA . THR A 1 83 ? 5.68 -1.078 -5.605 1 92.19 83 THR A CA 1
ATOM 623 C C . THR A 1 83 ? 5.094 -1.154 -4.195 1 92.19 83 THR A C 1
ATOM 625 O O . THR A 1 83 ? 5.824 -1.36 -3.225 1 92.19 83 THR A O 1
ATOM 628 N N . GLU A 1 84 ? 3.768 -1.025 -4.094 1 93.38 84 GLU A N 1
ATOM 629 C CA . GLU A 1 84 ? 3.092 -1.107 -2.805 1 93.38 84 GLU A CA 1
ATOM 630 C C . GLU A 1 84 ? 3.199 -2.51 -2.213 1 93.38 84 GLU A C 1
ATOM 632 O O . GLU A 1 84 ? 3.422 -2.666 -1.01 1 93.38 84 GLU A O 1
ATOM 637 N N . VAL A 1 85 ? 3.055 -3.443 -3.043 1 93.69 85 VAL A N 1
ATOM 638 C CA . VAL A 1 85 ? 3.172 -4.824 -2.586 1 93.69 85 VAL A CA 1
ATOM 639 C C . VAL A 1 85 ? 4.602 -5.098 -2.131 1 93.69 85 VAL A C 1
ATOM 641 O O . VAL A 1 85 ? 4.82 -5.738 -1.1 1 93.69 85 VAL A O 1
ATOM 644 N N . VAL A 1 86 ? 5.527 -4.586 -2.883 1 92 86 VAL A N 1
ATOM 645 C CA . VAL A 1 86 ? 6.93 -4.738 -2.506 1 92 86 VAL A CA 1
ATOM 646 C C . VAL A 1 86 ? 7.168 -4.098 -1.139 1 92 86 VAL A C 1
ATOM 648 O O . VAL A 1 86 ? 7.773 -4.711 -0.256 1 92 86 VAL A O 1
ATOM 651 N N . TYR A 1 87 ? 6.676 -2.975 -0.972 1 89.94 87 TYR A N 1
ATOM 652 C CA . TYR A 1 87 ? 6.844 -2.266 0.292 1 89.94 87 TYR A CA 1
ATOM 653 C C . TYR A 1 87 ? 6.23 -3.053 1.444 1 89.94 87 TYR A C 1
ATOM 655 O O . TYR A 1 87 ? 6.867 -3.244 2.482 1 89.94 87 TYR A O 1
ATOM 663 N N . ILE A 1 88 ? 5.027 -3.508 1.313 1 88.88 88 ILE A N 1
ATOM 664 C CA . ILE A 1 88 ? 4.309 -4.219 2.365 1 88.88 88 ILE A CA 1
ATOM 665 C C . ILE A 1 88 ? 5.023 -5.527 2.686 1 88.88 88 ILE A C 1
ATOM 667 O O . ILE A 1 88 ? 5.094 -5.938 3.848 1 88.88 88 ILE A O 1
ATOM 671 N N . SER A 1 89 ? 5.535 -6.125 1.71 1 88.06 89 SER A N 1
ATOM 672 C CA . SER A 1 89 ? 6.191 -7.414 1.892 1 88.06 89 SER A CA 1
ATOM 673 C C . SER A 1 89 ? 7.406 -7.293 2.807 1 88.06 89 SER A C 1
ATOM 675 O O . SER A 1 89 ? 7.793 -8.266 3.463 1 88.06 89 SER A O 1
ATOM 677 N N . LEU A 1 90 ? 8 -6.133 2.826 1 82.62 90 LEU A N 1
ATOM 678 C CA . LEU A 1 90 ? 9.156 -5.906 3.684 1 82.62 90 LEU A CA 1
ATOM 679 C C . LEU A 1 90 ? 8.805 -6.129 5.148 1 82.62 90 LEU A C 1
ATOM 681 O O . LEU A 1 90 ? 9.664 -6.469 5.961 1 82.62 90 LEU A O 1
ATOM 685 N N . PHE A 1 91 ? 7.531 -6.105 5.418 1 80.88 91 PHE A N 1
ATOM 686 C CA . PHE A 1 91 ? 7.109 -6.203 6.809 1 80.88 91 PHE A CA 1
ATOM 687 C C . PHE A 1 91 ? 6.473 -7.559 7.09 1 80.88 91 PHE A C 1
ATOM 689 O O . PHE A 1 91 ? 6.074 -7.84 8.227 1 80.88 91 PHE A O 1
ATOM 696 N N . LEU A 1 92 ? 6.352 -8.305 6.113 1 81.44 92 LEU A N 1
ATOM 697 C CA . LEU A 1 92 ? 5.758 -9.625 6.27 1 81.44 92 LEU A CA 1
ATOM 698 C C . LEU A 1 92 ? 6.836 -10.688 6.473 1 81.44 92 LEU A C 1
ATOM 700 O O . LEU A 1 92 ? 6.543 -11.805 6.902 1 81.44 92 LEU A O 1
ATOM 704 N N . SER A 1 93 ? 8.039 -10.273 6.105 1 76.69 93 SER A N 1
ATOM 705 C CA . SER A 1 93 ? 9.133 -11.242 6.176 1 76.69 93 SER A CA 1
ATOM 706 C C . SER A 1 93 ? 9.531 -11.523 7.621 1 76.69 93 SER A C 1
ATOM 708 O O . SER A 1 93 ? 9.258 -10.719 8.508 1 76.69 93 SER A O 1
ATOM 710 N N . ARG A 1 94 ? 10.258 -12.695 7.836 1 69.56 94 ARG A N 1
ATOM 711 C CA . ARG A 1 94 ? 10.734 -13.094 9.156 1 69.56 94 ARG A CA 1
ATOM 712 C C . ARG A 1 94 ? 11.789 -12.125 9.672 1 69.56 94 ARG A C 1
ATOM 714 O O . ARG A 1 94 ? 12.656 -11.68 8.914 1 69.56 94 ARG A O 1
ATOM 721 N N . GLY A 1 95 ? 11.68 -11.984 10.898 1 62.75 95 GLY A N 1
ATOM 722 C CA . GLY A 1 95 ? 12.711 -11.156 11.516 1 62.75 95 GLY A CA 1
ATOM 723 C C . GLY A 1 95 ? 12.5 -9.672 11.281 1 62.75 95 GLY A C 1
ATOM 724 O O . GLY A 1 95 ? 13.25 -8.844 11.797 1 62.75 95 GLY A O 1
ATOM 725 N N . SER A 1 96 ? 11.664 -9.586 10.273 1 61.31 96 SER A N 1
ATOM 726 C CA . SER A 1 96 ? 11.43 -8.172 10.039 1 61.31 96 SER A CA 1
ATOM 727 C C . SER A 1 96 ? 10.891 -7.477 11.281 1 61.31 96 SER A C 1
ATOM 729 O O . SER A 1 96 ? 10.141 -8.078 12.055 1 61.31 96 SER A O 1
ATOM 731 N N . THR A 1 97 ? 11.703 -6.746 11.898 1 53.94 97 THR A N 1
ATOM 732 C CA . THR A 1 97 ? 11.172 -5.879 12.945 1 53.94 97 THR A CA 1
ATOM 733 C C . THR A 1 97 ? 9.961 -5.098 12.438 1 53.94 97 THR A C 1
ATOM 735 O O . THR A 1 97 ? 9.898 -4.75 11.258 1 53.94 97 THR A O 1
ATOM 738 N N . GLU A 1 98 ? 8.906 -5.34 13.141 1 58.75 98 GLU A N 1
ATOM 739 C CA . GLU A 1 98 ? 7.789 -4.473 12.773 1 58.75 98 GLU A CA 1
ATOM 740 C C . GLU A 1 98 ? 8.289 -3.145 12.203 1 58.75 98 GLU A C 1
ATOM 742 O O . GLU A 1 98 ? 9.227 -2.549 12.742 1 58.75 98 GLU A O 1
ATOM 747 N N . ASN A 1 99 ? 7.832 -2.842 10.906 1 72.31 99 ASN A N 1
ATOM 748 C CA . ASN A 1 99 ? 8.188 -1.573 10.281 1 72.31 99 ASN A CA 1
ATOM 749 C C . ASN A 1 99 ? 7.973 -0.399 11.234 1 72.31 99 ASN A C 1
ATOM 751 O O . ASN A 1 99 ? 6.902 -0.256 11.82 1 72.31 99 ASN A O 1
ATOM 755 N N . LYS A 1 100 ? 9.172 0.136 11.789 1 81.06 100 LYS A N 1
ATOM 756 C CA . LYS A 1 100 ? 9.141 1.295 12.672 1 81.06 100 LYS A CA 1
ATOM 757 C C . LYS A 1 100 ? 8.016 2.252 12.289 1 81.06 100 LYS A C 1
ATOM 759 O O . LYS A 1 100 ? 7.34 2.811 13.156 1 81.06 100 LYS A O 1
ATOM 764 N N . LEU A 1 101 ? 7.766 2.26 11.023 1 88.38 101 LEU A N 1
ATOM 765 C CA . LEU A 1 101 ? 6.734 3.176 10.547 1 88.38 101 LEU A CA 1
ATOM 766 C C . LEU A 1 101 ? 5.344 2.672 10.914 1 88.38 101 LEU A C 1
ATOM 768 O O . LEU A 1 101 ? 4.523 3.432 11.438 1 88.38 101 LEU A O 1
ATOM 772 N N . SER A 1 102 ? 5.137 1.411 10.641 1 85.19 102 SER A N 1
ATOM 773 C CA . SER A 1 102 ? 3.836 0.834 10.969 1 85.19 102 SER A CA 1
ATOM 774 C C . SER A 1 102 ? 3.576 0.876 12.469 1 85.19 102 SER A C 1
ATOM 776 O O . SER A 1 102 ? 2.457 1.159 12.906 1 85.19 102 SER A O 1
ATOM 778 N N . THR A 1 103 ? 4.598 0.599 13.227 1 86.25 103 THR A N 1
ATOM 779 C CA . THR A 1 103 ? 4.473 0.629 14.68 1 86.25 103 THR A CA 1
ATOM 780 C C . THR A 1 103 ? 4.16 2.041 15.164 1 86.25 103 THR A 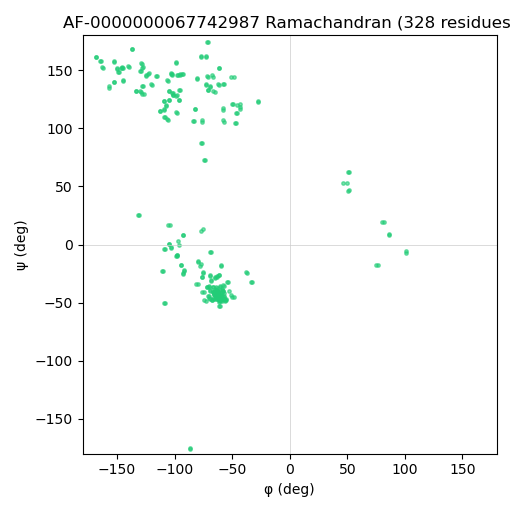C 1
ATOM 782 O O . THR A 1 103 ? 3.289 2.229 16.016 1 86.25 103 THR A O 1
ATOM 785 N N . SER A 1 104 ? 4.867 2.941 14.672 1 91.12 104 SER A N 1
ATOM 786 C CA . SER A 1 104 ? 4.625 4.332 15.039 1 91.12 104 SER A CA 1
ATOM 787 C C . SER A 1 104 ? 3.211 4.762 14.664 1 91.12 104 SER A C 1
ATOM 789 O O . SER A 1 104 ? 2.523 5.402 15.469 1 91.12 104 SER A O 1
ATOM 791 N N . LEU A 1 105 ? 2.857 4.402 13.508 1 91.81 105 LEU A N 1
ATOM 792 C CA . LEU A 1 105 ? 1.521 4.766 13.047 1 91.81 105 LEU A CA 1
ATOM 793 C C . LEU A 1 105 ? 0.452 4.184 13.961 1 91.81 105 LEU A C 1
ATOM 795 O O . LEU A 1 105 ? -0.492 4.883 14.344 1 91.81 105 LEU A O 1
ATOM 799 N N . LYS A 1 106 ? 0.64 2.961 14.273 1 87.81 106 LYS A N 1
ATOM 800 C CA . LYS A 1 106 ? -0.305 2.322 15.188 1 87.81 106 LYS A CA 1
ATOM 801 C C . LYS A 1 106 ? -0.349 3.043 16.531 1 87.81 106 LYS A C 1
ATOM 803 O O . LYS A 1 106 ? -1.426 3.264 17.078 1 87.81 106 LYS A O 1
ATOM 808 N N . TRP A 1 107 ? 0.805 3.355 17.016 1 91.12 107 TRP A N 1
ATOM 809 C CA . TRP A 1 107 ? 0.919 4.051 18.297 1 91.12 107 TRP A CA 1
ATOM 810 C C . TRP A 1 107 ? 0.143 5.363 18.281 1 91.12 107 TRP A C 1
ATOM 812 O O . TRP A 1 107 ? -0.66 5.633 19.172 1 91.12 107 TRP A O 1
ATOM 822 N N . PHE A 1 108 ? 0.302 6.117 17.266 1 92.5 108 PHE A N 1
ATOM 823 C CA . PHE A 1 108 ? -0.362 7.41 17.172 1 92.5 108 PHE A CA 1
ATOM 824 C C . PHE A 1 108 ? -1.862 7.238 16.969 1 92.5 108 PHE A C 1
ATOM 826 O O . PHE A 1 108 ? -2.666 7.938 17.578 1 92.5 108 PHE A O 1
ATOM 833 N N . MET A 1 109 ? -2.186 6.328 16.078 1 90.31 109 MET A N 1
ATOM 834 C CA . MET A 1 109 ? -3.592 6.082 15.781 1 90.31 109 MET A CA 1
ATOM 835 C C . MET A 1 109 ? -4.359 5.691 17.047 1 90.31 109 MET A C 1
ATOM 837 O O . MET A 1 109 ? -5.5 6.109 17.234 1 90.31 109 MET A O 1
ATOM 841 N N . HIS A 1 110 ? -3.758 4.996 17.875 1 90.31 110 HIS A N 1
ATOM 842 C CA . HIS A 1 110 ? -4.41 4.469 19.062 1 90.31 110 HIS A CA 1
ATOM 843 C C . HIS A 1 110 ? -4.523 5.539 20.141 1 90.31 110 HIS A C 1
ATOM 845 O O . HIS A 1 110 ? -5.277 5.375 21.109 1 90.31 110 HIS A O 1
ATOM 851 N N . ARG A 1 111 ? -3.838 6.559 20 1 91.56 111 ARG A N 1
ATOM 852 C CA . ARG A 1 111 ? -3.836 7.59 21.031 1 91.56 111 ARG A CA 1
ATOM 853 C C . ARG A 1 111 ? -4.781 8.734 20.672 1 91.56 111 ARG A C 1
ATOM 855 O O . ARG A 1 111 ? -5.094 9.578 21.516 1 91.56 111 ARG A O 1
ATOM 862 N N . LEU A 1 112 ? -5.25 8.719 19.5 1 90.75 112 LEU A N 1
ATOM 863 C CA . LEU A 1 112 ? -6.238 9.695 19.047 1 90.75 112 LEU A CA 1
ATOM 864 C C . LEU A 1 112 ? -7.645 9.109 19.109 1 90.75 112 LEU A C 1
ATOM 866 O O . LEU A 1 112 ? -7.812 7.898 19.297 1 90.75 112 LEU A O 1
ATOM 870 N N . LYS A 1 113 ? -8.617 9.906 19.188 1 86.69 113 LYS A N 1
ATOM 871 C CA . LYS A 1 113 ? -10 9.461 19.312 1 86.69 113 LYS A CA 1
ATOM 872 C C . LYS A 1 113 ? -10.523 8.914 17.984 1 86.69 113 LYS A C 1
ATOM 874 O O . LYS A 1 113 ? -11.344 9.547 17.328 1 86.69 113 LYS A O 1
ATOM 879 N N . GLU A 1 114 ? -10.125 7.758 17.531 1 77.19 114 GLU A N 1
ATOM 880 C CA . GLU A 1 114 ? -10.57 6.984 16.375 1 77.19 114 GLU A CA 1
ATOM 881 C C . GLU A 1 114 ? -10.586 7.844 15.109 1 77.19 114 GLU A C 1
ATOM 883 O O . GLU A 1 114 ? -11.641 8.047 14.5 1 77.19 114 GLU A O 1
ATOM 888 N N . PRO A 1 115 ? -9.422 8.32 14.727 1 89.31 115 PRO A N 1
ATOM 889 C CA . PRO A 1 115 ? -9.414 9.102 13.484 1 89.31 115 PRO A CA 1
ATOM 890 C C . PRO A 1 115 ? -9.953 8.32 12.289 1 89.31 115 PRO A C 1
ATOM 892 O O . PRO A 1 115 ? -9.742 7.109 12.188 1 89.31 115 PRO A O 1
ATOM 895 N N . LYS A 1 116 ? -10.742 8.984 11.477 1 87.31 116 LYS A N 1
ATOM 896 C CA . LYS A 1 116 ? -11.258 8.406 10.234 1 87.31 116 LYS A CA 1
ATOM 897 C C . LYS A 1 116 ? -10.398 8.82 9.039 1 87.31 116 LYS A C 1
ATOM 899 O O . LYS A 1 116 ? -10.133 10 8.836 1 87.31 116 LYS A O 1
ATOM 904 N N . ILE A 1 117 ? -9.914 7.852 8.336 1 91.62 117 ILE A N 1
ATOM 905 C CA . ILE A 1 117 ? -9.133 8.133 7.141 1 91.62 117 ILE A CA 1
ATOM 906 C C . ILE A 1 117 ? -9.969 7.848 5.898 1 91.62 117 ILE A C 1
ATOM 908 O O . ILE A 1 117 ? -10.445 6.727 5.703 1 91.62 117 ILE A O 1
ATOM 912 N N . LEU A 1 118 ? -10.109 8.82 5.047 1 89.56 118 LEU A N 1
ATOM 913 C CA . LEU A 1 118 ? -10.992 8.75 3.889 1 89.56 118 LEU A CA 1
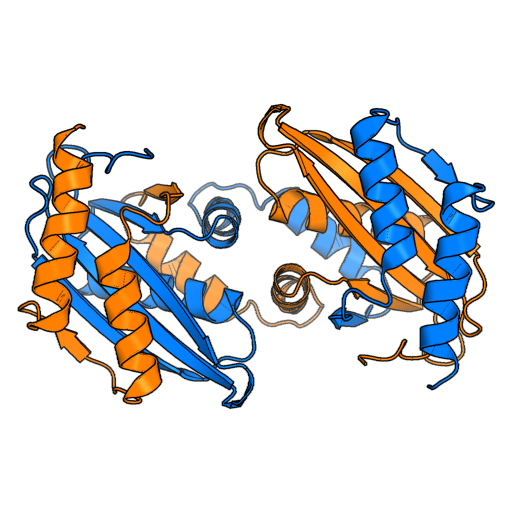ATOM 914 C C . LEU A 1 118 ? -10.227 9.039 2.602 1 89.56 118 LEU A C 1
ATOM 916 O O . LEU A 1 118 ? -9.258 9.797 2.607 1 89.56 118 LEU A O 1
ATOM 920 N N . HIS A 1 119 ? -10.672 8.336 1.537 1 88.94 119 HIS A N 1
ATOM 921 C CA . HIS A 1 119 ? -10.109 8.609 0.219 1 88.94 119 HIS A CA 1
ATOM 922 C C . HIS A 1 119 ? -10.789 9.812 -0.428 1 88.94 119 HIS A C 1
ATOM 924 O O . HIS A 1 119 ? -12.016 9.875 -0.508 1 88.94 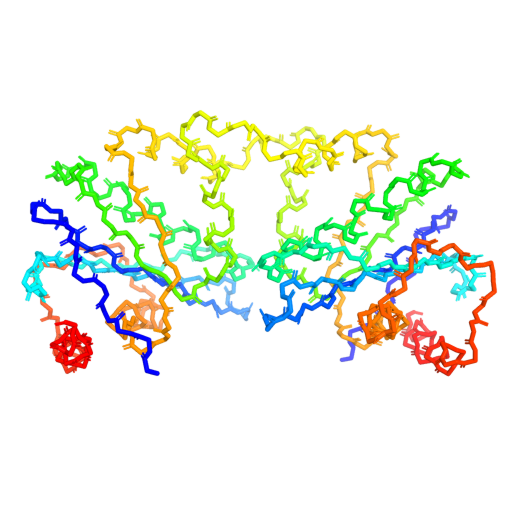119 HIS A O 1
ATOM 930 N N . ASN A 1 120 ? -10.016 10.758 -0.622 1 76.81 120 ASN A N 1
ATOM 931 C CA . ASN A 1 120 ? -10.484 11.945 -1.335 1 76.81 120 ASN A CA 1
ATOM 932 C C . ASN A 1 120 ? -9.938 12 -2.756 1 76.81 120 ASN A C 1
ATOM 934 O O . ASN A 1 120 ? -8.797 11.594 -3 1 76.81 120 ASN A O 1
ATOM 938 N N . PHE A 1 121 ? -10.945 12.469 -3.584 1 66.81 121 PHE A N 1
ATOM 939 C CA . PHE A 1 121 ? -10.469 12.625 -4.953 1 66.81 121 PHE A CA 1
ATOM 940 C C . PHE A 1 121 ? -9.516 13.812 -5.059 1 66.81 121 PHE A C 1
ATOM 942 O O . PHE A 1 121 ? -9.625 14.773 -4.297 1 66.81 121 PHE A O 1
ATOM 949 N N . ARG A 1 122 ? -8.578 13.781 -5.812 1 61.81 122 ARG A N 1
ATOM 950 C CA . ARG A 1 122 ? -7.449 14.68 -6.023 1 61.81 122 ARG A CA 1
ATOM 951 C C . ARG A 1 122 ? -7.871 16.141 -5.887 1 61.81 122 ARG A C 1
ATOM 953 O O . ARG A 1 122 ? -7.137 16.953 -5.328 1 61.81 122 ARG A O 1
ATOM 960 N N . ASP A 1 123 ? -9.141 16.344 -6.098 1 66.75 123 ASP A N 1
ATOM 961 C CA . ASP A 1 123 ? -9.539 17.75 -6.164 1 66.75 123 ASP A CA 1
ATOM 962 C C . ASP A 1 123 ? -9.625 18.359 -4.766 1 66.75 123 ASP A C 1
ATOM 964 O O . ASP A 1 123 ? -9.406 19.562 -4.598 1 66.75 123 ASP A O 1
ATOM 968 N N . GLY A 1 124 ? -9.711 17.703 -3.773 1 71.75 124 GLY A N 1
ATOM 969 C CA . GLY A 1 124 ? -9.82 18.219 -2.416 1 71.75 124 GLY A CA 1
ATOM 970 C C . GLY A 1 124 ? -8.523 18.109 -1.635 1 71.75 124 GLY A C 1
ATOM 971 O O . GLY A 1 124 ? -8.5 18.328 -0.421 1 71.75 124 GLY A O 1
ATOM 972 N N . ASN A 1 125 ? -7.398 17.906 -2.328 1 85.25 125 ASN A N 1
ATOM 973 C CA . ASN A 1 125 ? -6.137 17.656 -1.644 1 85.25 125 ASN A CA 1
ATOM 974 C C . ASN A 1 125 ? -5.012 18.531 -2.199 1 85.25 125 ASN A C 1
ATOM 976 O O . ASN A 1 125 ? -3.838 18.172 -2.107 1 85.25 125 ASN A O 1
ATOM 980 N N . GLN A 1 126 ? -5.383 19.641 -2.746 1 87.44 126 GLN A N 1
ATOM 981 C CA . GLN A 1 126 ? -4.441 20.469 -3.488 1 87.44 126 GLN A CA 1
ATOM 982 C C . GLN A 1 126 ? -3.42 21.109 -2.553 1 87.44 126 GLN A C 1
ATOM 984 O O . GLN A 1 126 ? -2.254 21.281 -2.916 1 87.44 126 GLN A O 1
ATOM 989 N N . VAL A 1 127 ? -3.912 21.531 -1.432 1 90 127 VAL A N 1
ATOM 990 C CA . VAL A 1 127 ? -3.018 22.188 -0.487 1 90 127 VAL A CA 1
ATOM 991 C C . VAL A 1 127 ? -1.905 21.234 -0.069 1 90 127 VAL A C 1
ATOM 993 O O . VAL A 1 127 ? -0.722 21.562 -0.165 1 90 127 VAL A O 1
ATOM 996 N N . ALA A 1 128 ? -2.234 20.078 0.388 1 93.25 128 ALA A N 1
ATOM 997 C CA . ALA A 1 128 ? -1.249 19.078 0.796 1 93.25 128 ALA A CA 1
ATOM 998 C C . ALA A 1 128 ? -0.309 18.734 -0.356 1 93.25 128 ALA A C 1
ATOM 1000 O O . ALA A 1 128 ? 0.898 18.578 -0.155 1 93.25 128 ALA A O 1
ATOM 1001 N N . HIS A 1 129 ? -0.875 18.641 -1.539 1 92.44 129 HIS A N 1
ATOM 1002 C CA . HIS A 1 129 ? -0.083 18.359 -2.732 1 92.44 129 HIS A CA 1
ATOM 1003 C C . HIS A 1 129 ? 0.935 19.469 -2.986 1 92.44 129 HIS A C 1
ATOM 1005 O O . HIS A 1 129 ? 2.094 19.188 -3.305 1 92.44 129 HIS A O 1
ATOM 1011 N N . GLY A 1 130 ? 0.447 20.656 -2.873 1 92.12 130 GLY A N 1
ATOM 1012 C CA . GLY A 1 130 ? 1.361 21.781 -3.027 1 92.12 130 GLY A CA 1
ATOM 1013 C C . GLY A 1 130 ? 2.49 21.766 -2.014 1 92.12 130 GLY A C 1
ATOM 1014 O O . GLY A 1 130 ? 3.645 22.031 -2.357 1 92.12 130 GLY A O 1
ATOM 1015 N N . LEU A 1 131 ? 2.199 21.5 -0.815 1 94.44 131 LEU A N 1
ATOM 1016 C CA . LEU A 1 131 ? 3.174 21.484 0.27 1 94.44 131 LEU A CA 1
ATOM 1017 C C . LEU A 1 131 ? 4.207 20.391 0.068 1 94.44 131 LEU A C 1
ATOM 1019 O O . LEU A 1 131 ? 5.402 20.594 0.276 1 94.44 131 LEU A O 1
ATOM 1023 N N . ASP A 1 132 ? 3.764 19.188 -0.343 1 95.12 132 ASP A N 1
ATOM 1024 C CA . ASP A 1 132 ? 4.711 18.094 -0.492 1 95.12 132 ASP A CA 1
ATOM 1025 C C . ASP A 1 132 ? 5.645 18.328 -1.678 1 95.12 132 ASP A C 1
ATOM 1027 O O . ASP A 1 132 ? 6.832 18 -1.616 1 95.12 132 ASP A O 1
ATOM 1031 N N . LYS A 1 133 ? 5.137 18.922 -2.725 1 94.44 133 LYS A N 1
ATOM 1032 C CA . LYS A 1 133 ? 5.973 19.234 -3.879 1 94.44 133 LYS A CA 1
ATOM 1033 C C . LYS A 1 133 ? 7.023 20.281 -3.529 1 94.44 133 LYS A C 1
ATOM 1035 O O . LYS A 1 133 ? 8.188 20.156 -3.916 1 94.44 133 LYS A O 1
ATOM 1040 N N . GLU A 1 134 ? 6.523 21.266 -2.879 1 93.88 134 GLU A N 1
ATOM 1041 C CA . GLU A 1 134 ? 7.457 22.312 -2.469 1 93.88 134 GLU A CA 1
ATOM 1042 C C . GLU A 1 134 ? 8.539 21.766 -1.545 1 93.88 134 GLU A C 1
ATOM 1044 O O . GLU A 1 134 ? 9.719 22.094 -1.685 1 93.88 134 GLU A O 1
ATOM 1049 N N . ALA A 1 135 ? 8.141 20.938 -0.574 1 94.81 135 ALA A N 1
ATOM 1050 C CA . ALA A 1 135 ? 9.094 20.344 0.36 1 94.81 135 ALA A CA 1
ATOM 1051 C C . ALA A 1 135 ? 10.148 19.531 -0.382 1 94.81 135 ALA A C 1
ATOM 1053 O O . ALA A 1 135 ? 11.328 19.562 -0.024 1 94.81 135 ALA A O 1
ATOM 1054 N N . LEU A 1 136 ? 9.742 18.812 -1.378 1 95.06 136 LEU A N 1
ATOM 1055 C CA . LEU A 1 136 ? 10.656 17.984 -2.16 1 95.06 136 LEU A CA 1
ATOM 1056 C C . LEU A 1 136 ? 11.586 18.844 -3 1 95.06 136 LEU A C 1
ATOM 1058 O O . LEU A 1 136 ? 12.805 18.625 -3.014 1 95.06 136 LEU A O 1
ATOM 1062 N N . GLU A 1 137 ? 11.07 19.797 -3.65 1 93.81 137 GLU A N 1
ATOM 1063 C CA . GLU A 1 137 ? 11.828 20.656 -4.562 1 93.81 137 GLU A CA 1
ATOM 1064 C C . GLU A 1 137 ? 12.859 21.484 -3.812 1 93.81 137 GLU A C 1
ATOM 1066 O O . GLU A 1 137 ? 13.992 21.641 -4.277 1 93.81 137 GLU A O 1
ATOM 1071 N N . LYS A 1 138 ? 12.445 22 -2.691 1 91.81 138 LYS A N 1
ATOM 1072 C CA . LYS A 1 138 ? 13.305 22.922 -1.946 1 91.81 138 LYS A CA 1
ATOM 1073 C C . LYS A 1 138 ? 14.062 22.188 -0.845 1 91.81 138 LYS A C 1
ATOM 1075 O O . LYS A 1 138 ? 14.844 22.797 -0.107 1 91.81 138 LYS A O 1
ATOM 1080 N N . ARG A 1 139 ? 13.883 20.875 -0.775 1 89.31 139 ARG A N 1
ATOM 1081 C CA . ARG A 1 139 ? 14.516 20.062 0.27 1 89.31 139 ARG A CA 1
ATOM 1082 C C . ARG A 1 139 ? 14.344 20.719 1.638 1 89.31 139 ARG A C 1
ATOM 1084 O O . ARG A 1 139 ? 15.32 20.938 2.354 1 89.31 139 ARG A O 1
ATOM 1091 N N . MET A 1 140 ? 13.109 21.016 1.917 1 84.69 140 MET A N 1
ATOM 1092 C CA . MET A 1 140 ? 12.781 21.781 3.117 1 84.69 140 MET A CA 1
ATOM 1093 C C . MET A 1 140 ? 12.953 20.922 4.371 1 84.69 140 MET A C 1
ATOM 1095 O O . MET A 1 140 ? 12.586 19.75 4.383 1 84.69 140 MET A O 1
ATOM 1099 N N . ASP A 1 141 ? 13.531 21.562 5.363 1 87.06 141 ASP A N 1
ATOM 1100 C CA . ASP A 1 141 ? 13.547 20.922 6.68 1 87.06 141 ASP A CA 1
ATOM 1101 C C . ASP A 1 141 ? 12.156 20.922 7.305 1 87.06 141 ASP A C 1
ATOM 1103 O O . ASP A 1 141 ? 11.211 21.453 6.723 1 87.06 141 ASP A O 1
ATOM 1107 N N . HIS A 1 142 ? 12.141 20.266 8.383 1 86.88 142 HIS A N 1
ATOM 1108 C CA . HIS A 1 142 ? 10.859 20.172 9.07 1 86.88 142 HIS A CA 1
ATOM 1109 C C . HIS A 1 142 ? 10.297 21.547 9.398 1 86.88 142 HIS A C 1
ATOM 1111 O O . HIS A 1 142 ? 10.922 22.328 10.133 1 86.88 142 HIS A O 1
ATOM 1117 N N . GLN A 1 143 ? 9.125 21.844 8.766 1 88.25 143 GLN A N 1
ATOM 1118 C CA . GLN A 1 143 ? 8.492 23.141 8.984 1 88.25 143 GLN A CA 1
ATOM 1119 C C . GLN A 1 143 ? 7.035 22.969 9.414 1 88.25 143 GLN A C 1
ATOM 1121 O O . GLN A 1 143 ? 6.289 22.203 8.805 1 88.25 143 GLN A O 1
ATOM 1126 N N . LEU A 1 144 ? 6.711 23.625 10.453 1 92.75 144 LEU A N 1
ATOM 1127 C CA . LEU A 1 144 ? 5.32 23.844 10.828 1 92.75 144 LEU A CA 1
ATOM 1128 C C . LEU A 1 144 ? 4.848 25.234 10.375 1 92.75 144 LEU A C 1
ATOM 1130 O O . LEU A 1 144 ? 5.516 26.234 10.633 1 92.75 144 LEU A O 1
ATOM 1134 N N . LEU A 1 145 ? 3.76 25.281 9.688 1 91.56 145 LEU A N 1
ATOM 1135 C CA . LEU A 1 145 ? 3.256 26.531 9.117 1 91.56 145 LEU A CA 1
ATOM 1136 C C . LEU A 1 145 ? 2.008 27 9.852 1 91.56 145 LEU A C 1
ATOM 1138 O O . LEU A 1 145 ? 0.946 26.391 9.742 1 91.56 145 LEU A O 1
ATOM 1142 N N . ASP A 1 146 ? 2.131 28.125 10.453 1 89.56 146 ASP A N 1
ATOM 1143 C CA . ASP A 1 146 ? 0.981 28.688 11.148 1 89.56 146 ASP A CA 1
ATOM 1144 C C . ASP A 1 146 ? 0.048 29.406 10.172 1 89.56 146 ASP A C 1
ATOM 1146 O O . ASP A 1 146 ? -1.167 29.438 10.383 1 89.56 146 ASP A O 1
ATOM 1150 N N . ARG A 1 147 ? 0.718 29.984 9.172 1 86.56 147 ARG A N 1
ATOM 1151 C CA . ARG A 1 147 ? -0.028 30.641 8.102 1 86.56 147 ARG A CA 1
ATOM 1152 C C . ARG A 1 147 ? 0.322 30.047 6.742 1 86.56 147 ARG A C 1
ATOM 1154 O O . ARG A 1 147 ? 1.461 29.625 6.512 1 86.56 147 ARG A O 1
ATOM 1161 N N . PRO A 1 148 ? -0.711 30.062 5.91 1 83.94 148 PRO A N 1
ATOM 1162 C CA . PRO A 1 148 ? -0.387 29.562 4.574 1 83.94 148 PRO A CA 1
ATOM 1163 C C . PRO A 1 148 ? 0.506 30.516 3.785 1 83.94 148 PRO A C 1
ATOM 1165 O O . PRO A 1 148 ? 0.371 31.734 3.908 1 83.94 148 PRO A O 1
ATOM 1168 N N . HIS A 1 149 ? 1.515 29.891 3.211 1 78.75 149 HIS A N 1
ATOM 1169 C CA . HIS A 1 149 ? 2.289 30.734 2.32 1 78.75 149 HIS A CA 1
ATOM 1170 C C . HIS A 1 149 ? 1.571 30.938 0.99 1 78.75 149 HIS A C 1
ATOM 1172 O O . HIS A 1 149 ? 0.589 30.25 0.699 1 78.75 149 HIS A O 1
ATOM 1178 N N . THR A 1 150 ? 1.97 31.938 0.297 1 70.56 150 THR A N 1
ATOM 1179 C CA . THR A 1 150 ? 1.277 32.469 -0.874 1 70.56 150 THR A CA 1
ATOM 1180 C C . THR A 1 150 ? 0.905 31.344 -1.834 1 70.56 150 THR A C 1
ATOM 1182 O O . THR A 1 150 ? -0.219 31.297 -2.338 1 70.56 150 THR A O 1
ATOM 1185 N N . ILE A 1 151 ? 1.797 30.438 -2.105 1 64.75 151 ILE A N 1
ATOM 1186 C CA . ILE A 1 151 ? 1.553 29.391 -3.082 1 64.75 151 ILE A CA 1
ATOM 1187 C C . ILE A 1 151 ? 0.371 28.531 -2.633 1 64.75 151 ILE A C 1
ATOM 1189 O O . ILE A 1 151 ? -0.415 28.062 -3.461 1 64.75 151 ILE A O 1
ATOM 1193 N N . ILE A 1 152 ? 0.15 28.484 -1.433 1 72.56 152 ILE A N 1
ATOM 1194 C CA . ILE A 1 152 ? -0.845 27.594 -0.855 1 72.56 152 ILE A CA 1
ATOM 1195 C C . ILE A 1 152 ? -2.189 28.312 -0.756 1 72.56 152 ILE A C 1
ATOM 1197 O O . ILE A 1 152 ? -3.244 27.672 -0.774 1 72.56 152 ILE A O 1
ATOM 1201 N N . LEU A 1 153 ? -2.174 29.594 -0.759 1 71.62 153 LEU A N 1
ATOM 1202 C CA . LEU A 1 153 ? -3.398 30.359 -0.583 1 71.62 153 LEU A CA 1
ATOM 1203 C C . LEU A 1 153 ? -4.375 30.094 -1.726 1 71.62 153 LEU A C 1
ATOM 1205 O O . LEU A 1 153 ? -5.582 29.969 -1.5 1 71.62 153 LEU A O 1
ATOM 1209 N N . ASN A 1 154 ? -3.836 30 -2.893 1 76.19 154 ASN A N 1
ATOM 1210 C CA . ASN A 1 154 ? -4.703 29.734 -4.035 1 76.19 154 ASN A CA 1
ATOM 1211 C C . ASN A 1 154 ? -5.285 28.328 -3.98 1 76.19 154 ASN A C 1
ATOM 1213 O O . ASN A 1 154 ? -6.395 28.094 -4.457 1 76.19 154 ASN A O 1
ATOM 1217 N N . LYS A 1 155 ? -4.527 27.531 -3.443 1 77.19 155 LYS A N 1
ATOM 1218 C CA . LYS A 1 155 ? -4.949 26.141 -3.365 1 77.19 155 LYS A CA 1
ATOM 1219 C C . LYS A 1 155 ? -6.008 25.938 -2.281 1 77.19 155 LYS A C 1
ATOM 1221 O O . LYS A 1 155 ? -6.859 25.062 -2.391 1 77.19 155 LYS A O 1
ATOM 1226 N N . LEU A 1 156 ? -5.969 26.781 -1.26 1 76 156 LEU A N 1
ATOM 1227 C CA . LEU A 1 156 ? -6.945 26.734 -0.178 1 76 156 LEU A CA 1
ATOM 1228 C C . LEU A 1 156 ? -8.352 27 -0.704 1 76 156 LEU A C 1
ATOM 1230 O O . LEU A 1 156 ? -9.305 26.344 -0.307 1 76 156 LEU A O 1
ATOM 1234 N N . ASP A 1 157 ? -8.43 27.922 -1.555 1 72.94 157 ASP A N 1
ATOM 1235 C CA . ASP A 1 157 ? -9.719 28.281 -2.15 1 72.94 157 ASP A CA 1
ATOM 1236 C C . ASP A 1 157 ? -10.273 27.141 -2.992 1 72.94 157 ASP A C 1
ATOM 1238 O O . ASP A 1 157 ? -11.477 26.875 -2.979 1 72.94 157 ASP A O 1
ATOM 1242 N N . ALA A 1 158 ? -9.383 26.531 -3.652 1 70.12 158 ALA A N 1
ATOM 1243 C CA . ALA A 1 158 ? -9.781 25.391 -4.473 1 70.12 158 ALA A CA 1
ATOM 1244 C C . ALA A 1 158 ? -10.32 24.266 -3.605 1 70.12 158 ALA A C 1
ATOM 1246 O O . ALA A 1 158 ? -11.328 23.641 -3.949 1 70.12 158 ALA A O 1
ATOM 1247 N N . ASP A 1 159 ? -9.695 24.031 -2.564 1 72.38 159 ASP A N 1
ATOM 1248 C CA . ASP A 1 159 ? -10.109 22.984 -1.646 1 72.38 159 ASP A CA 1
ATOM 1249 C C . ASP A 1 159 ? -11.469 23.297 -1.021 1 72.38 159 ASP A C 1
ATOM 1251 O O . ASP A 1 159 ? -12.289 22.406 -0.813 1 72.38 159 ASP A O 1
ATOM 1255 N N . ARG A 1 160 ? -11.648 24.609 -0.653 1 64.94 160 ARG A N 1
ATOM 1256 C CA . ARG A 1 160 ? -12.883 25.062 -0.017 1 64.94 160 ARG A CA 1
ATOM 1257 C C . ARG A 1 160 ? -14.055 24.984 -0.985 1 64.94 160 ARG A C 1
ATOM 1259 O O . ARG A 1 160 ? -15.172 24.625 -0.59 1 64.94 160 ARG A O 1
ATOM 1266 N N . MET A 1 161 ? -13.758 25.516 -2.176 1 57 161 MET A N 1
ATOM 1267 C CA . MET A 1 161 ? -14.82 25.516 -3.172 1 57 161 MET A CA 1
ATOM 1268 C C . MET A 1 161 ? -15.375 24.109 -3.373 1 57 161 MET A C 1
ATOM 1270 O O . MET A 1 161 ? -16.547 23.938 -3.686 1 57 161 MET A O 1
ATOM 1274 N N . LEU A 1 162 ? -14.5 23.281 -3.213 1 50.97 162 LEU A N 1
ATOM 1275 C CA . LEU A 1 162 ? -14.969 21.922 -3.363 1 50.97 162 LEU A CA 1
ATOM 1276 C C . LEU A 1 162 ? -15.773 21.484 -2.146 1 50.97 162 LEU A C 1
ATOM 1278 O O . LEU A 1 162 ? -16.641 20.609 -2.252 1 50.97 162 LEU A O 1
ATOM 1282 N N . CYS A 1 163 ? -15.547 22.125 -0.982 1 46.66 163 CYS A N 1
ATOM 1283 C CA . CYS A 1 163 ? -16.344 21.859 0.213 1 46.66 163 CYS A CA 1
ATOM 1284 C C . CYS A 1 163 ? -17.703 22.516 0.117 1 46.66 163 CYS A C 1
ATOM 1286 O O . CYS A 1 163 ? -18.672 22.047 0.729 1 46.66 163 CYS A O 1
ATOM 1288 N N . LEU A 1 164 ? -17.859 23.719 -0.374 1 41.56 164 LEU A N 1
ATOM 1289 C CA . LEU A 1 164 ? -19.141 24.406 -0.387 1 41.56 164 LEU A CA 1
ATOM 1290 C C . LEU A 1 164 ? -20.219 23.516 -0.999 1 41.56 164 LEU A C 1
ATOM 1292 O O . LEU A 1 164 ? -21.422 23.734 -0.771 1 41.56 164 LEU A O 1
ATOM 1296 N N . PHE A 1 165 ? -19.969 22.875 -2.002 1 36.47 165 PHE A N 1
ATOM 1297 C CA . PHE A 1 165 ? -21.109 22.125 -2.496 1 36.47 165 PHE A CA 1
ATOM 1298 C C . PHE A 1 165 ? -21.375 20.906 -1.631 1 36.47 165 PHE A C 1
ATOM 1300 O O . PHE A 1 165 ? -22.141 20.016 -2.018 1 36.47 165 PHE A O 1
ATOM 1307 N N . CYS A 1 166 ? -20.75 20.906 -0.501 1 31.17 166 CYS A N 1
ATOM 1308 C CA . CYS A 1 166 ? -21.234 19.859 0.396 1 31.17 166 CYS A CA 1
ATOM 1309 C C . CYS A 1 166 ? -22.453 20.328 1.173 1 31.17 166 CYS A C 1
ATOM 1311 O O . CYS A 1 166 ? -22.594 21.516 1.476 1 31.17 166 CYS A O 1
ATOM 1313 N N . MET B 1 1 ? -17.156 14.594 -9.32 1 25.8 1 MET B N 1
ATOM 1314 C CA . MET B 1 1 ? -16.766 15.727 -8.484 1 25.8 1 MET B CA 1
ATOM 1315 C C . MET B 1 1 ? -16.734 15.328 -7.012 1 25.8 1 MET B C 1
ATOM 1317 O O . MET B 1 1 ? -17.766 15.016 -6.43 1 25.8 1 MET B O 1
ATOM 1321 N N . VAL B 1 2 ? -15.781 14.625 -6.531 1 35.47 2 VAL B N 1
ATOM 1322 C CA . VAL B 1 2 ? -15.805 14.055 -5.188 1 35.47 2 VAL B CA 1
ATOM 1323 C C . VAL B 1 2 ? -15.516 15.148 -4.16 1 35.47 2 VAL B C 1
ATOM 1325 O O . VAL B 1 2 ? -14.508 15.859 -4.262 1 35.47 2 VAL B O 1
ATOM 1328 N N . ALA B 1 3 ? -16.578 15.633 -3.387 1 40.03 3 ALA B N 1
ATOM 1329 C CA . ALA B 1 3 ? -16.812 16.766 -2.486 1 40.03 3 ALA B CA 1
ATOM 1330 C C . ALA B 1 3 ? -16.016 16.609 -1.195 1 40.03 3 ALA B C 1
ATOM 1332 O O . ALA B 1 3 ? -15.695 15.484 -0.79 1 40.03 3 ALA B O 1
ATOM 1333 N N . TRP B 1 4 ? -15.422 17.75 -0.817 1 46.75 4 TRP B N 1
ATOM 1334 C CA . TRP B 1 4 ? -14.984 17.859 0.57 1 46.75 4 TRP B CA 1
ATOM 1335 C C . TRP B 1 4 ? -16.078 17.391 1.526 1 46.75 4 TRP B C 1
ATOM 1337 O O . TRP B 1 4 ? -17.25 17.734 1.347 1 46.75 4 TRP B O 1
ATOM 1347 N N . HIS B 1 5 ? -15.828 16.312 2.195 1 54.34 5 HIS B N 1
ATOM 1348 C CA . HIS B 1 5 ? -16.797 15.914 3.209 1 54.34 5 HIS B CA 1
ATOM 1349 C C . HIS B 1 5 ? -16.562 16.641 4.523 1 54.34 5 HIS B C 1
ATOM 1351 O O . HIS B 1 5 ? -15.461 16.578 5.09 1 54.34 5 HIS B O 1
ATOM 1357 N N . LYS B 1 6 ? -17.469 17.719 4.93 1 54.62 6 LYS B N 1
ATOM 1358 C CA . LYS B 1 6 ? -17.422 18.422 6.203 1 54.62 6 LYS B CA 1
ATOM 1359 C C . LYS B 1 6 ? -17.203 17.469 7.367 1 54.62 6 LYS B C 1
ATOM 1361 O O . LYS B 1 6 ? -17.938 16.469 7.488 1 54.62 6 LYS B O 1
ATOM 1366 N N . PRO B 1 7 ? -16.078 17.703 8.117 1 58.19 7 PRO B N 1
ATOM 1367 C CA . PRO B 1 7 ? -15.945 16.875 9.312 1 58.19 7 PRO B CA 1
ATOM 1368 C C . PRO B 1 7 ? -17.078 17.078 10.312 1 58.19 7 PRO B C 1
ATOM 1370 O O . PRO B 1 7 ? -17.797 18.078 10.242 1 58.19 7 PRO B O 1
ATOM 1373 N N . PRO B 1 8 ? -17.406 16.062 11.117 1 56.53 8 PRO B N 1
ATOM 1374 C CA . PRO B 1 8 ? -18.391 16.281 12.18 1 56.53 8 PRO B CA 1
ATOM 1375 C C . PRO B 1 8 ? -18.062 17.5 13.039 1 56.53 8 PRO B C 1
ATOM 1377 O O . PRO B 1 8 ? -16.891 17.891 13.156 1 56.53 8 PRO B O 1
ATOM 1380 N N . ALA B 1 9 ? -19.109 18.25 13.492 1 62.91 9 ALA B N 1
ATOM 1381 C CA . ALA B 1 9 ? -18.922 19.406 14.359 1 62.91 9 ALA B CA 1
ATOM 1382 C C . ALA B 1 9 ? -17.906 19.125 15.469 1 62.91 9 ALA B C 1
ATOM 1384 O O . ALA B 1 9 ? -17.969 18.062 16.109 1 62.91 9 ALA B O 1
ATOM 1385 N N . GLY B 1 10 ? -16.812 19.875 15.469 1 73.25 10 GLY B N 1
ATOM 1386 C CA . GLY B 1 10 ? -15.773 19.734 16.484 1 73.25 10 GLY B CA 1
ATOM 1387 C C . GLY B 1 10 ? -14.578 18.938 16.016 1 73.25 10 GLY B C 1
ATOM 1388 O O . GLY B 1 10 ? -13.539 18.922 16.672 1 73.25 10 GLY B O 1
ATOM 1389 N N . SER B 1 11 ? -14.766 18.359 14.781 1 83.75 11 SER B N 1
ATOM 1390 C CA . SER B 1 11 ? -13.625 17.578 14.305 1 83.75 11 SER B CA 1
ATOM 1391 C C . SER B 1 11 ? -12.766 18.406 13.352 1 83.75 11 SER B C 1
ATOM 1393 O O . SER B 1 11 ? -13.258 19.328 12.703 1 83.75 11 SER B O 1
ATOM 1395 N N . LEU B 1 12 ? -11.492 18.156 13.414 1 92.81 12 LEU B N 1
ATOM 1396 C CA . LEU B 1 12 ? -10.547 18.797 12.5 1 92.81 12 LEU B CA 1
ATOM 1397 C C . LEU B 1 12 ? -10.305 17.906 11.281 1 92.81 12 LEU B C 1
ATOM 1399 O O . LEU B 1 12 ? -10.391 16.688 11.367 1 92.81 12 LEU B O 1
ATOM 1403 N N . LYS B 1 13 ? -10.094 18.594 10.18 1 92.56 13 LYS B N 1
ATOM 1404 C CA . LYS B 1 13 ? -9.742 17.875 8.961 1 92.56 13 LYS B CA 1
ATOM 1405 C C . LYS B 1 13 ? -8.242 17.953 8.688 1 92.56 13 LYS B C 1
ATOM 1407 O O . LYS B 1 13 ? -7.648 19.031 8.742 1 92.56 13 LYS B O 1
ATOM 1412 N N . LEU B 1 14 ? -7.695 16.828 8.484 1 95.44 14 LEU B N 1
ATOM 1413 C CA . LEU B 1 14 ? -6.293 16.719 8.102 1 95.44 14 LEU B CA 1
ATOM 1414 C C . LEU B 1 14 ? -6.16 16.188 6.676 1 95.44 14 LEU B C 1
ATOM 1416 O O . LEU B 1 14 ? -6.594 15.07 6.387 1 95.44 14 LEU B O 1
ATOM 1420 N N . ASN B 1 15 ? -5.641 17 5.793 1 95.06 15 ASN B N 1
ATOM 1421 C CA . ASN B 1 15 ? -5.262 16.531 4.461 1 95.06 15 ASN B CA 1
ATOM 1422 C C . ASN B 1 15 ? -3.775 16.188 4.391 1 95.06 15 ASN B C 1
ATOM 1424 O O . ASN B 1 15 ? -2.93 16.953 4.84 1 95.06 15 ASN B O 1
ATOM 1428 N N . ILE B 1 16 ? -3.453 15.031 3.832 1 96.44 16 ILE B N 1
ATOM 1429 C CA . ILE B 1 16 ? -2.059 14.617 3.76 1 96.44 16 ILE B CA 1
ATOM 1430 C C . ILE B 1 16 ? -1.71 14.227 2.324 1 96.44 16 ILE B C 1
ATOM 1432 O O . ILE B 1 16 ? -2.588 13.844 1.549 1 96.44 16 ILE B O 1
ATOM 1436 N N . ASP B 1 17 ? -0.403 14.32 1.993 1 95.88 17 ASP B N 1
ATOM 1437 C CA . ASP B 1 17 ? 0.138 13.883 0.71 1 95.88 17 ASP B CA 1
ATOM 1438 C C . ASP B 1 17 ? 1.654 13.711 0.782 1 95.88 17 ASP B C 1
ATOM 1440 O O . ASP B 1 17 ? 2.312 14.336 1.62 1 95.88 17 ASP B O 1
ATOM 1444 N N . GLY B 1 18 ? 2.141 12.867 -0.014 1 96.62 18 GLY B N 1
ATOM 1445 C CA . GLY B 1 18 ? 3.572 12.641 -0.148 1 96.62 18 GLY B CA 1
ATOM 1446 C C . GLY B 1 18 ? 4.035 12.586 -1.592 1 96.62 18 GLY B C 1
ATOM 1447 O O . GLY B 1 18 ? 3.412 11.922 -2.424 1 96.62 18 GLY B O 1
ATOM 1448 N N . ALA B 1 19 ? 5.066 13.305 -1.861 1 96.44 19 ALA B N 1
ATOM 1449 C CA . ALA B 1 19 ? 5.727 13.25 -3.162 1 96.44 19 ALA B CA 1
ATOM 1450 C C . ALA B 1 19 ? 7.016 12.438 -3.092 1 96.44 19 ALA B C 1
ATOM 1452 O O . ALA B 1 19 ? 7.711 12.445 -2.074 1 96.44 19 ALA B O 1
ATOM 1453 N N . PHE B 1 20 ? 7.316 11.734 -4.227 1 96.81 20 PHE B N 1
ATOM 1454 C CA . PHE B 1 20 ? 8.477 10.859 -4.242 1 96.81 20 PHE B CA 1
ATOM 1455 C C . PHE B 1 20 ? 9.359 11.148 -5.453 1 96.81 20 PHE B C 1
ATOM 1457 O O . PHE B 1 20 ? 8.852 11.312 -6.566 1 96.81 20 PHE B O 1
ATOM 1464 N N . SER B 1 21 ? 10.602 11.289 -5.172 1 96.5 21 SER B N 1
ATOM 1465 C CA . SER B 1 21 ? 11.602 11.344 -6.238 1 96.5 21 SER B CA 1
ATOM 1466 C C . SER B 1 21 ? 12.445 10.078 -6.273 1 96.5 21 SER B C 1
ATOM 1468 O O . SER B 1 21 ? 13.297 9.867 -5.406 1 96.5 21 SER B O 1
ATOM 1470 N N . LYS B 1 22 ? 12.234 9.305 -7.281 1 93.12 22 LYS B N 1
ATOM 1471 C CA . LYS B 1 22 ? 12.961 8.047 -7.441 1 93.12 22 LYS B CA 1
ATOM 1472 C C . LYS B 1 22 ? 14.453 8.305 -7.633 1 93.12 22 LYS B C 1
ATOM 1474 O O . LYS B 1 22 ? 15.289 7.594 -7.062 1 93.12 22 LYS B O 1
ATOM 1479 N N . ASN B 1 23 ? 14.82 9.289 -8.352 1 94.5 23 ASN B N 1
ATOM 1480 C CA . ASN B 1 23 ? 16.203 9.602 -8.664 1 94.5 23 ASN B CA 1
ATOM 1481 C C . ASN B 1 23 ? 16.984 10.031 -7.418 1 94.5 23 ASN B C 1
ATOM 1483 O O . ASN B 1 23 ? 18.156 9.68 -7.25 1 94.5 23 ASN B O 1
ATOM 1487 N N . LEU B 1 24 ? 16.344 10.727 -6.578 1 94.62 24 LEU B N 1
ATOM 1488 C CA . LEU B 1 24 ? 17 11.281 -5.406 1 94.62 24 LEU B CA 1
ATOM 1489 C C . LEU B 1 24 ? 16.766 10.398 -4.184 1 94.62 24 LEU B C 1
ATOM 1491 O O . LEU B 1 24 ? 17.391 10.609 -3.135 1 94.62 24 LEU B O 1
ATOM 1495 N N . ASN B 1 25 ? 15.875 9.406 -4.316 1 95.31 25 ASN B N 1
ATOM 1496 C CA . ASN B 1 25 ? 15.453 8.617 -3.162 1 95.31 25 ASN B CA 1
ATOM 1497 C C . ASN B 1 25 ? 15.008 9.516 -2.01 1 95.31 25 ASN B C 1
ATOM 1499 O O . ASN B 1 25 ? 15.438 9.328 -0.871 1 95.31 25 ASN B O 1
ATOM 1503 N N . LEU B 1 26 ? 14.188 10.5 -2.357 1 95.94 26 LEU B N 1
ATOM 1504 C CA . LEU B 1 26 ? 13.719 11.484 -1.394 1 95.94 26 LEU B CA 1
ATOM 1505 C C . LEU B 1 26 ? 12.203 11.633 -1.455 1 95.94 26 LEU B C 1
ATOM 1507 O O . LEU B 1 26 ? 11.602 11.477 -2.52 1 95.94 26 LEU B O 1
ATOM 1511 N N . ALA B 1 27 ? 11.719 11.945 -0.321 1 96.69 27 ALA B N 1
ATOM 1512 C CA . ALA B 1 27 ? 10.297 12.266 -0.205 1 96.69 27 ALA B CA 1
ATOM 1513 C C . ALA B 1 27 ? 10.094 13.719 0.21 1 96.69 27 ALA B C 1
ATOM 1515 O O . ALA B 1 27 ? 10.938 14.297 0.897 1 96.69 27 ALA B O 1
ATOM 1516 N N . GLY B 1 28 ? 9.07 14.32 -0.295 1 97.38 28 GLY B N 1
ATOM 1517 C CA . GLY B 1 28 ? 8.477 15.523 0.26 1 97.38 28 GLY B CA 1
ATOM 1518 C C . GLY B 1 28 ? 7.117 15.273 0.891 1 97.38 28 GLY B C 1
ATOM 1519 O O . GLY B 1 28 ? 6.211 14.742 0.244 1 97.38 28 GLY B O 1
ATOM 1520 N N . LEU B 1 29 ? 7.023 15.625 2.109 1 97.62 29 LEU B N 1
ATOM 1521 C CA . LEU B 1 29 ? 5.777 15.43 2.844 1 97.62 29 LEU B CA 1
ATOM 1522 C C . LEU B 1 29 ? 5.008 16.734 2.965 1 97.62 29 LEU B C 1
ATOM 1524 O O . LEU B 1 29 ? 5.605 17.812 3.078 1 97.62 29 LEU B O 1
ATOM 1528 N N . GLY B 1 30 ? 3.686 16.594 2.939 1 96.25 30 GLY B N 1
ATOM 1529 C CA . GLY B 1 30 ? 2.826 17.75 3.141 1 96.25 30 GLY B CA 1
ATOM 1530 C C . GLY B 1 30 ? 1.514 17.406 3.818 1 96.25 30 GLY B C 1
ATOM 1531 O O . GLY B 1 30 ? 0.957 16.328 3.598 1 96.25 30 GLY B O 1
ATOM 1532 N N . GLY B 1 31 ? 1.06 18.344 4.551 1 96.62 31 GLY B N 1
ATOM 1533 C CA . GLY B 1 31 ? -0.235 18.203 5.199 1 96.62 31 GLY B CA 1
ATOM 1534 C C . GLY B 1 31 ? -0.792 19.516 5.707 1 96.62 31 GLY B C 1
ATOM 1535 O O . GLY B 1 31 ? -0.059 20.5 5.84 1 96.62 31 GLY B O 1
ATOM 1536 N N . SER B 1 32 ? -2.09 19.516 5.871 1 95.5 32 SER B N 1
ATOM 1537 C CA . SER B 1 32 ? -2.746 20.719 6.383 1 95.5 32 SER B CA 1
ATOM 1538 C C . SER B 1 32 ? -3.922 20.359 7.285 1 95.5 32 SER B C 1
ATOM 1540 O O . SER B 1 32 ? -4.648 19.406 7.02 1 95.5 32 SER B O 1
ATOM 1542 N N . PHE B 1 33 ? -4.055 21.125 8.336 1 95 33 PHE B N 1
ATOM 1543 C CA . PHE B 1 33 ? -5.184 21.047 9.25 1 95 33 PHE B CA 1
ATOM 1544 C C . PHE B 1 33 ? -6.18 22.156 8.984 1 95 33 PHE B C 1
ATOM 1546 O O . PHE B 1 33 ? -5.797 23.328 8.875 1 95 33 PHE B O 1
ATOM 1553 N N . LYS B 1 34 ? -7.41 21.766 8.867 1 92.12 34 LYS B N 1
ATOM 1554 C CA . LYS B 1 34 ? -8.508 22.703 8.711 1 92.12 34 LYS B CA 1
ATOM 1555 C C . LYS B 1 34 ? -9.617 22.438 9.719 1 92.12 34 LYS B C 1
ATOM 1557 O O . LYS B 1 34 ? -9.836 21.297 10.125 1 92.12 34 LYS B O 1
ATOM 1562 N N . ASP B 1 35 ? -10.336 23.516 10.047 1 89.19 35 ASP B N 1
ATOM 1563 C CA . ASP B 1 35 ? -11.453 23.312 10.961 1 89.19 35 ASP B CA 1
ATOM 1564 C C . ASP B 1 35 ? -12.719 22.906 10.211 1 89.19 35 ASP B C 1
ATOM 1566 O O . ASP B 1 35 ? -12.664 22.594 9.016 1 89.19 35 ASP B O 1
ATOM 1570 N N . ASP B 1 36 ? -13.828 22.797 10.969 1 82.56 36 ASP B N 1
ATOM 1571 C CA . ASP B 1 36 ? -15.078 22.281 10.414 1 82.56 36 ASP B CA 1
ATOM 1572 C C . ASP B 1 36 ? -15.68 23.266 9.414 1 82.56 36 ASP B C 1
ATOM 1574 O O . ASP B 1 36 ? -16.594 22.906 8.664 1 82.56 36 ASP B O 1
ATOM 1578 N N . HIS B 1 37 ? -15.086 24.484 9.281 1 81.5 37 HIS B N 1
ATOM 1579 C CA . HIS B 1 37 ? -15.547 25.484 8.32 1 81.5 37 HIS B CA 1
ATOM 1580 C C . HIS B 1 37 ? -14.594 25.562 7.129 1 81.5 37 HIS B C 1
ATOM 1582 O O . HIS B 1 37 ? -14.789 26.391 6.234 1 81.5 37 HIS B O 1
ATOM 1588 N N . GLY B 1 38 ? -13.57 24.734 7.191 1 83.06 38 GLY B N 1
ATOM 1589 C CA . GLY B 1 38 ? -12.617 24.719 6.094 1 83.06 38 GLY B CA 1
ATOM 1590 C C . GLY B 1 38 ? -11.523 25.766 6.25 1 83.06 38 GLY B C 1
ATOM 1591 O O . GLY B 1 38 ? -10.75 26 5.32 1 83.06 38 GLY B O 1
ATOM 1592 N N . GLN B 1 39 ? -11.523 26.344 7.387 1 86.5 39 GLN B N 1
ATOM 1593 C CA . GLN B 1 39 ? -10.508 27.375 7.633 1 86.5 39 GLN B CA 1
ATOM 1594 C C . GLN B 1 39 ? -9.172 26.734 8.008 1 86.5 39 GLN B C 1
ATOM 1596 O O . GLN B 1 39 ? -9.133 25.766 8.773 1 86.5 39 GLN B O 1
ATOM 1601 N N . TRP B 1 40 ? -8.125 27.375 7.52 1 90.94 40 TRP B N 1
ATOM 1602 C CA . TRP B 1 40 ? -6.762 26.922 7.777 1 90.94 40 TRP B CA 1
ATOM 1603 C C . TRP B 1 40 ? -6.414 27.062 9.258 1 90.94 40 TRP B C 1
ATOM 1605 O O . TRP B 1 40 ? -6.625 28.109 9.859 1 90.94 40 TRP B O 1
ATOM 1615 N N . ILE B 1 41 ? -5.863 26 9.805 1 92.94 41 ILE B N 1
ATOM 1616 C CA . ILE B 1 41 ? -5.355 26.031 11.172 1 92.94 41 ILE B CA 1
ATOM 1617 C C . ILE B 1 41 ? -3.828 26 11.156 1 92.94 41 ILE B C 1
ATOM 1619 O O . ILE B 1 41 ? -3.172 26.859 11.742 1 92.94 41 ILE B O 1
ATOM 1623 N N . MET B 1 42 ? -3.324 25.031 10.414 1 94.44 42 MET B N 1
ATOM 1624 C CA . MET B 1 42 ? -1.876 24.875 10.297 1 94.44 42 MET B CA 1
ATOM 1625 C C . MET B 1 42 ? -1.514 23.891 9.188 1 94.44 42 MET B C 1
ATOM 1627 O O . MET B 1 42 ? -2.369 23.156 8.719 1 94.44 42 MET B O 1
ATOM 1631 N N . GLY B 1 43 ? -0.256 24.016 8.797 1 95.19 43 GLY B N 1
ATOM 1632 C CA . GLY B 1 43 ? 0.305 23.094 7.832 1 95.19 43 GLY B CA 1
ATOM 1633 C C . GLY B 1 43 ? 1.703 22.625 8.195 1 95.19 43 GLY B C 1
ATOM 1634 O O . GLY B 1 43 ? 2.301 23.125 9.148 1 95.19 43 GLY B O 1
ATOM 1635 N N . TYR B 1 44 ? 2.131 21.656 7.523 1 96.69 44 TYR B N 1
ATOM 1636 C CA . TYR B 1 44 ? 3.5 21.188 7.707 1 96.69 44 TYR B CA 1
ATOM 1637 C C . TYR B 1 44 ? 4.082 20.672 6.391 1 96.69 44 TYR B C 1
ATOM 1639 O O . TYR B 1 44 ? 3.342 20.281 5.492 1 96.69 44 TYR B O 1
ATOM 1647 N N . GLN B 1 45 ? 5.316 20.766 6.301 1 96.44 45 GLN B N 1
ATOM 1648 C CA . GLN B 1 45 ? 6.055 20.219 5.168 1 96.44 45 GLN B CA 1
ATOM 1649 C C . GLN B 1 45 ? 7.484 19.859 5.562 1 96.44 45 GLN B C 1
ATOM 1651 O O . GLN B 1 45 ? 8.086 20.531 6.41 1 96.44 45 GLN B O 1
ATOM 1656 N N . HIS B 1 46 ? 7.844 18.734 4.996 1 94.81 46 HIS B N 1
ATOM 1657 C CA . HIS B 1 46 ? 9.141 18.172 5.355 1 94.81 46 HIS B CA 1
ATOM 1658 C C . HIS B 1 46 ? 9.656 17.234 4.273 1 94.81 46 HIS B C 1
ATOM 1660 O O . HIS B 1 46 ? 8.875 16.5 3.652 1 94.81 46 HIS B O 1
ATOM 1666 N N . HIS B 1 47 ? 11.023 17.375 3.953 1 95.81 47 HIS B N 1
ATOM 1667 C CA . HIS B 1 47 ? 11.594 16.344 3.105 1 95.81 47 HIS B CA 1
ATOM 1668 C C . HIS B 1 47 ? 12.281 15.266 3.941 1 95.81 47 HIS B C 1
ATOM 1670 O O . HIS B 1 47 ? 12.758 15.539 5.043 1 95.81 47 HIS B O 1
ATOM 1676 N N . CYS B 1 48 ? 12.273 14.039 3.555 1 94.75 48 CYS B N 1
ATOM 1677 C CA . CYS B 1 48 ? 12.945 12.938 4.238 1 94.75 48 CYS B CA 1
ATOM 1678 C C . CYS B 1 48 ? 13.32 11.836 3.254 1 94.75 48 CYS B C 1
ATOM 1680 O O . CYS B 1 48 ? 12.805 11.797 2.135 1 94.75 48 CYS B O 1
ATOM 1682 N N . PRO B 1 49 ? 14.336 11.008 3.635 1 94.38 49 PRO B N 1
ATOM 1683 C CA . PRO B 1 49 ? 14.688 9.875 2.77 1 94.38 49 PRO B CA 1
ATOM 1684 C C . PRO B 1 49 ? 13.531 8.883 2.605 1 94.38 49 PRO B C 1
ATOM 1686 O O . PRO B 1 49 ? 12.789 8.641 3.557 1 94.38 49 PRO B O 1
ATOM 1689 N N . ALA B 1 50 ? 13.367 8.453 1.417 1 93.38 50 ALA B N 1
ATOM 1690 C CA . ALA B 1 50 ? 12.406 7.395 1.106 1 93.38 50 ALA B CA 1
ATOM 1691 C C . ALA B 1 50 ? 12.867 6.566 -0.091 1 93.38 50 ALA B C 1
ATOM 1693 O O . ALA B 1 50 ? 13.578 7.066 -0.961 1 93.38 50 ALA B O 1
ATOM 1694 N N . SER B 1 51 ? 12.445 5.328 -0.102 1 90.56 51 SER B N 1
ATOM 1695 C CA . SER B 1 51 ? 12.859 4.441 -1.182 1 90.56 51 SER B CA 1
ATOM 1696 C C . SER B 1 51 ? 11.688 4.094 -2.094 1 90.56 51 SER B C 1
ATOM 1698 O O . SER B 1 51 ? 11.883 3.744 -3.26 1 90.56 51 SER B O 1
ATOM 1700 N N . LEU B 1 52 ? 10.453 4.219 -1.566 1 92.56 52 LEU B N 1
ATOM 1701 C CA . LEU B 1 52 ? 9.258 3.852 -2.324 1 92.56 52 LEU B CA 1
ATOM 1702 C C . LEU B 1 52 ? 8.133 4.859 -2.092 1 92.56 52 LEU B C 1
ATOM 1704 O O . LEU B 1 52 ? 8.055 5.465 -1.022 1 92.56 52 LEU B O 1
ATOM 1708 N N . PRO B 1 53 ? 7.215 5.008 -3.082 1 93.81 53 PRO B N 1
ATOM 1709 C CA . PRO B 1 53 ? 6.168 6.031 -3.006 1 93.81 53 PRO B CA 1
ATOM 1710 C C . PRO B 1 53 ? 5.238 5.832 -1.813 1 93.81 53 PRO B C 1
ATOM 1712 O O . PRO B 1 53 ? 4.891 6.797 -1.129 1 93.81 53 PRO B O 1
ATOM 1715 N N . LEU B 1 54 ? 4.836 4.633 -1.562 1 94.56 54 LEU B N 1
ATOM 1716 C CA . LEU B 1 54 ? 3.916 4.371 -0.462 1 94.56 54 LEU B CA 1
ATOM 1717 C C . LEU B 1 54 ? 4.523 4.797 0.87 1 94.56 54 LEU B C 1
ATOM 1719 O O . LEU B 1 54 ? 3.816 5.293 1.749 1 94.56 54 LEU B O 1
ATOM 1723 N N . GLN B 1 55 ? 5.766 4.617 0.975 1 93.62 55 GLN B N 1
ATOM 1724 C CA . GLN B 1 55 ? 6.449 5.043 2.191 1 93.62 55 GLN B CA 1
ATOM 1725 C C . GLN B 1 55 ? 6.277 6.543 2.424 1 93.62 55 GLN B C 1
ATOM 1727 O O . GLN B 1 55 ? 6.094 6.984 3.559 1 93.62 55 GLN B O 1
ATOM 1732 N N . CYS B 1 56 ? 6.312 7.336 1.408 1 95.69 56 CYS B N 1
ATOM 1733 C CA . CYS B 1 56 ? 6.164 8.781 1.499 1 95.69 56 CYS B CA 1
ATOM 1734 C C . CYS B 1 56 ? 4.797 9.156 2.064 1 95.69 56 CYS B C 1
ATOM 1736 O O . CYS B 1 56 ? 4.703 9.984 2.975 1 95.69 56 CYS B O 1
ATOM 1738 N N . GLU B 1 57 ? 3.84 8.516 1.493 1 95.81 57 GLU B N 1
ATOM 1739 C CA . GLU B 1 57 ? 2.473 8.797 1.922 1 95.81 57 GLU B CA 1
ATOM 1740 C C . GLU B 1 57 ? 2.268 8.422 3.389 1 95.81 57 GLU B C 1
ATOM 1742 O O . GLU B 1 57 ? 1.613 9.156 4.133 1 95.81 57 GLU B O 1
ATOM 1747 N N . LEU B 1 58 ? 2.826 7.355 3.787 1 95.62 58 LEU B N 1
ATOM 1748 C CA . LEU B 1 58 ? 2.672 6.887 5.16 1 95.62 58 LEU B CA 1
ATOM 1749 C C . LEU B 1 58 ? 3.451 7.77 6.129 1 95.62 58 LEU B C 1
ATOM 1751 O O . LEU B 1 58 ? 3.006 8.008 7.254 1 95.62 58 LEU B O 1
ATOM 1755 N N . GLU B 1 59 ? 4.582 8.211 5.695 1 95.62 59 GLU B N 1
ATOM 1756 C CA . GLU B 1 59 ? 5.348 9.148 6.516 1 95.62 59 GLU B CA 1
ATOM 1757 C C . GLU B 1 59 ? 4.594 10.461 6.711 1 95.62 59 GLU B C 1
ATOM 1759 O O . GLU B 1 59 ? 4.621 11.039 7.797 1 95.62 59 GLU B O 1
ATOM 1764 N N . ALA B 1 60 ? 3.973 10.891 5.648 1 97.12 60 ALA B N 1
ATOM 1765 C CA . ALA B 1 60 ? 3.154 12.094 5.766 1 97.12 60 ALA B CA 1
ATOM 1766 C C . ALA B 1 60 ? 2.029 11.898 6.777 1 97.12 60 ALA B C 1
ATOM 1768 O O . ALA B 1 60 ? 1.731 12.797 7.566 1 97.12 60 ALA B O 1
ATOM 1769 N N . LEU B 1 61 ? 1.393 10.781 6.727 1 96.81 61 LEU B N 1
ATOM 1770 C CA . LEU B 1 61 ? 0.35 10.445 7.691 1 96.81 61 LEU B CA 1
ATOM 1771 C C . LEU B 1 61 ? 0.904 10.438 9.109 1 96.81 61 LEU B C 1
ATOM 1773 O O . LEU B 1 61 ? 0.312 11.039 10.016 1 96.81 61 LEU B O 1
ATOM 1777 N N . LYS B 1 62 ? 2.021 9.789 9.305 1 95.75 62 LYS B N 1
ATOM 1778 C CA . LYS B 1 62 ? 2.646 9.703 10.617 1 95.75 62 LYS B CA 1
ATOM 1779 C C . LYS B 1 62 ? 2.914 11.094 11.195 1 95.75 62 LYS B C 1
ATOM 1781 O O . LYS B 1 62 ? 2.596 11.367 12.352 1 95.75 62 LYS B O 1
ATOM 1786 N N . GLU B 1 63 ? 3.486 11.898 10.398 1 96.44 63 GLU B N 1
ATOM 1787 C CA . GLU B 1 63 ? 3.793 13.25 10.852 1 96.44 63 GLU B CA 1
ATOM 1788 C C . GLU B 1 63 ? 2.525 14.008 11.242 1 96.44 63 GLU B C 1
ATOM 1790 O O . GLU B 1 63 ? 2.494 14.703 12.258 1 96.44 63 GLU B O 1
ATOM 1795 N N . GLY B 1 64 ? 1.521 13.883 10.375 1 97.06 64 GLY B N 1
ATOM 1796 C CA . GLY B 1 64 ? 0.251 14.516 10.695 1 97.06 64 GLY B CA 1
ATOM 1797 C C . GLY B 1 64 ? -0.328 14.047 12.023 1 97.06 64 GLY B C 1
ATOM 1798 O O . GLY B 1 64 ? -0.806 14.867 12.812 1 97.06 64 GLY B O 1
ATOM 1799 N N . LEU B 1 65 ? -0.297 12.82 12.266 1 96.44 65 LEU B N 1
ATOM 1800 C CA . LEU B 1 65 ? -0.803 12.258 13.508 1 96.44 65 LEU B CA 1
ATOM 1801 C C . LEU B 1 65 ? 0.024 12.742 14.695 1 96.44 65 LEU B C 1
ATOM 1803 O O . LEU B 1 65 ? -0.526 13.055 15.758 1 96.44 65 LEU B O 1
ATOM 1807 N N . GLN B 1 66 ? 1.305 12.742 14.5 1 95.88 66 GLN B N 1
ATOM 1808 C CA . GLN B 1 66 ? 2.207 13.227 15.539 1 95.88 66 GLN B CA 1
ATOM 1809 C C . GLN B 1 66 ? 1.887 14.672 15.914 1 95.88 66 GLN B C 1
ATOM 1811 O O . GLN B 1 66 ? 1.815 15.008 17.094 1 95.88 66 GLN B O 1
ATOM 1816 N N . ILE B 1 67 ? 1.707 15.492 14.969 1 96.38 67 ILE B N 1
ATOM 1817 C CA . ILE B 1 67 ? 1.393 16.906 15.18 1 96.38 67 ILE B CA 1
ATOM 1818 C C . ILE B 1 67 ? 0.033 17.031 15.867 1 96.38 67 ILE B C 1
ATOM 1820 O O . ILE B 1 67 ? -0.131 17.828 16.797 1 96.38 67 ILE B O 1
ATOM 1824 N N . ALA B 1 68 ? -0.906 16.266 15.375 1 96.12 68 ALA B N 1
ATOM 1825 C CA . ALA B 1 68 ? -2.234 16.281 15.984 1 96.12 68 ALA B CA 1
ATOM 1826 C C . ALA B 1 68 ? -2.164 15.969 17.469 1 96.12 68 ALA B C 1
ATOM 1828 O O . ALA B 1 68 ? -2.754 16.672 18.297 1 96.12 68 ALA B O 1
ATOM 1829 N N . LEU B 1 69 ? -1.447 14.961 17.781 1 94.94 69 LEU B N 1
ATOM 1830 C CA . LEU B 1 69 ? -1.312 14.555 19.188 1 94.94 69 LEU B CA 1
ATOM 1831 C C . LEU B 1 69 ? -0.623 15.641 20 1 94.94 69 LEU B C 1
ATOM 1833 O O . LEU B 1 69 ? -1.073 15.977 21.094 1 94.94 69 LEU B O 1
ATOM 1837 N N . ALA B 1 70 ? 0.393 16.234 19.469 1 95.31 70 ALA B N 1
ATOM 1838 C CA . ALA B 1 70 ? 1.173 17.266 20.141 1 95.31 70 ALA B CA 1
ATOM 1839 C C . ALA B 1 70 ? 0.329 18.516 20.406 1 95.31 70 ALA B C 1
ATOM 1841 O O . ALA B 1 70 ? 0.544 19.219 21.406 1 95.31 70 ALA B O 1
ATOM 1842 N N . HIS B 1 71 ? -0.662 18.766 19.578 1 94.75 71 HIS B N 1
ATOM 1843 C CA . HIS B 1 71 ? -1.448 19.984 19.688 1 94.75 71 HIS B CA 1
ATOM 1844 C C . HIS B 1 71 ? -2.807 19.719 20.328 1 94.75 71 HIS B C 1
ATOM 1846 O O . HIS B 1 71 ? -3.645 20.609 20.422 1 94.75 71 HIS B O 1
ATOM 1852 N N . GLY B 1 72 ? -3.068 18.469 20.609 1 93 72 GLY B N 1
ATOM 1853 C CA . GLY B 1 72 ? -4.316 18.125 21.266 1 93 72 GLY B CA 1
ATOM 1854 C C . GLY B 1 72 ? -5.492 18.031 20.312 1 93 72 GLY B C 1
ATOM 1855 O O . GLY B 1 72 ? -6.641 18.219 20.719 1 93 72 GLY B O 1
ATOM 1856 N N . PHE B 1 73 ? -5.262 17.875 19 1 92.12 73 PHE B N 1
ATOM 1857 C CA . PHE B 1 73 ? -6.305 17.641 18.016 1 92.12 73 PHE B CA 1
ATOM 1858 C C . PHE B 1 73 ? -6.781 16.203 18.062 1 92.12 73 PHE B C 1
ATOM 1860 O O . PHE B 1 73 ? -6.336 15.367 17.266 1 92.12 73 PHE B O 1
ATOM 1867 N N . THR B 1 74 ? -7.734 15.852 18.891 1 87.94 74 THR B N 1
ATOM 1868 C CA . THR B 1 74 ? -8.016 14.445 19.188 1 87.94 74 THR B CA 1
ATOM 1869 C C . THR B 1 74 ? -9.094 13.906 18.25 1 87.94 74 THR B C 1
ATOM 1871 O O . THR B 1 74 ? -9.164 12.695 18.016 1 87.94 74 THR B O 1
ATOM 1874 N N . SER B 1 75 ? -9.938 14.734 17.703 1 90.56 75 SER B N 1
ATOM 1875 C CA . SER B 1 75 ? -10.953 14.305 16.75 1 90.56 75 SER B CA 1
ATOM 1876 C C . SER B 1 75 ? -10.594 14.727 15.336 1 90.56 75 SER B C 1
ATOM 1878 O O . SER B 1 75 ? -10.672 15.906 14.992 1 90.56 75 SER B O 1
ATOM 1880 N N . LEU B 1 76 ? -10.227 13.742 14.562 1 93.19 76 LEU B N 1
ATOM 1881 C CA . LEU B 1 76 ? -9.664 14.047 13.25 1 93.19 76 LEU B CA 1
ATOM 1882 C C . LEU B 1 76 ? -10.398 13.266 12.156 1 93.19 76 LEU B C 1
ATOM 1884 O O . LEU B 1 76 ? -10.734 12.094 12.344 1 93.19 76 LEU B O 1
ATOM 1888 N N . VAL B 1 77 ? -10.672 13.945 11.109 1 91.5 77 VAL B N 1
ATOM 1889 C CA . VAL B 1 77 ? -10.961 13.312 9.828 1 91.5 77 VAL B CA 1
ATOM 1890 C C . VAL B 1 77 ? -9.789 13.523 8.875 1 91.5 77 VAL B C 1
ATOM 1892 O O . VAL B 1 77 ? -9.414 14.656 8.578 1 91.5 77 VAL B O 1
ATOM 1895 N N . ILE B 1 78 ? -9.227 12.453 8.453 1 94.44 78 ILE B N 1
ATOM 1896 C CA . ILE B 1 78 ? -8.039 12.516 7.602 1 94.44 78 ILE B CA 1
ATOM 1897 C C . ILE B 1 78 ? -8.422 12.188 6.16 1 94.44 78 ILE B C 1
ATOM 1899 O O . ILE B 1 78 ? -9.109 11.195 5.902 1 94.44 78 ILE B O 1
ATOM 1903 N N . GLU B 1 79 ? -7.953 13.016 5.281 1 93.5 79 GLU B N 1
ATOM 1904 C CA . GLU B 1 79 ? -8.211 12.797 3.861 1 93.5 79 GLU B CA 1
ATOM 1905 C C . GLU B 1 79 ? -6.91 12.633 3.08 1 93.5 79 GLU B C 1
ATOM 1907 O O . GLU B 1 79 ? -5.934 13.344 3.332 1 93.5 79 GLU B O 1
ATOM 1912 N N . THR B 1 80 ? -6.871 11.711 2.176 1 94.44 80 THR B N 1
ATOM 1913 C CA . THR B 1 80 ? -5.727 11.422 1.314 1 94.44 80 THR B CA 1
ATOM 1914 C C . THR B 1 80 ? -6.191 10.984 -0.071 1 94.44 80 THR B C 1
ATOM 1916 O O . THR B 1 80 ? -7.281 10.422 -0.218 1 94.44 80 THR B O 1
ATOM 1919 N N . ASP B 1 81 ? -5.434 11.211 -1.064 1 91.12 81 ASP B N 1
ATOM 1920 C CA . ASP B 1 81 ? -5.781 10.727 -2.396 1 91.12 81 ASP B CA 1
ATOM 1921 C C . ASP B 1 81 ? -5.16 9.359 -2.662 1 91.12 81 ASP B C 1
ATOM 1923 O O . ASP B 1 81 ? -5.207 8.859 -3.789 1 91.12 81 ASP B O 1
ATOM 1927 N N . SER B 1 82 ? -4.594 8.758 -1.695 1 93.06 82 SER B N 1
ATOM 1928 C CA . SER B 1 82 ? -3.994 7.43 -1.8 1 93.06 82 SER B CA 1
ATOM 1929 C C . SER B 1 82 ? -4.938 6.352 -1.278 1 93.06 82 SER B C 1
ATOM 1931 O O . SER B 1 82 ? -5.184 6.266 -0.074 1 93.06 82 SER B O 1
ATOM 1933 N N . THR B 1 83 ? -5.383 5.5 -2.213 1 92.19 83 THR B N 1
ATOM 1934 C CA . THR B 1 83 ? -6.234 4.391 -1.797 1 92.19 83 THR B CA 1
ATOM 1935 C C . THR B 1 83 ? -5.438 3.373 -0.983 1 92.19 83 THR B C 1
ATOM 1937 O O . THR B 1 83 ? -5.996 2.682 -0.128 1 92.19 83 THR B O 1
ATOM 1940 N N . GLU B 1 84 ? -4.125 3.303 -1.221 1 93.38 84 GLU B N 1
ATOM 1941 C CA . GLU B 1 84 ? -3.258 2.387 -0.485 1 93.38 84 GLU B CA 1
ATOM 1942 C C . GLU B 1 84 ? -3.172 2.773 0.989 1 93.38 84 GLU B C 1
ATOM 1944 O O . GLU B 1 84 ? -3.197 1.906 1.866 1 93.38 84 GLU B O 1
ATOM 1949 N N . VAL B 1 85 ? -3.09 4.008 1.203 1 93.69 85 VAL B N 1
ATOM 1950 C CA . VAL B 1 85 ? -3.031 4.484 2.582 1 93.69 85 VAL B CA 1
ATOM 1951 C C . VAL B 1 85 ? -4.355 4.188 3.285 1 93.69 85 VAL B C 1
ATOM 1953 O O . VAL B 1 85 ? -4.367 3.752 4.441 1 93.69 85 VAL B O 1
ATOM 1956 N N . VAL B 1 86 ? -5.422 4.398 2.568 1 92.06 86 VAL B N 1
ATOM 1957 C CA . VAL B 1 86 ? -6.734 4.094 3.125 1 92.06 86 VAL B CA 1
ATOM 1958 C C . VAL B 1 86 ? -6.812 2.607 3.477 1 92.06 86 VAL B C 1
ATOM 1960 O O . VAL B 1 86 ? -7.23 2.246 4.582 1 92.06 86 VAL B O 1
ATOM 1963 N N . TYR B 1 87 ? -6.379 1.824 2.625 1 90 87 TYR B N 1
ATOM 1964 C CA . TYR B 1 87 ? -6.41 0.383 2.85 1 90 87 TYR B CA 1
ATOM 1965 C C . TYR B 1 87 ? -5.574 0.004 4.066 1 90 87 TYR B C 1
ATOM 1967 O O . TYR B 1 87 ? -6.035 -0.739 4.938 1 90 87 TYR B O 1
ATOM 1975 N N . ILE B 1 88 ? -4.375 0.466 4.164 1 88.88 88 ILE B N 1
ATOM 1976 C CA . ILE B 1 88 ? -3.453 0.129 5.246 1 88.88 88 ILE B CA 1
ATOM 1977 C C . ILE B 1 88 ? -4.016 0.627 6.574 1 88.88 88 ILE B C 1
ATOM 1979 O O . ILE B 1 88 ? -3.879 -0.041 7.602 1 88.88 88 ILE B O 1
ATOM 1983 N N . SER B 1 89 ? -4.621 1.723 6.539 1 88.12 89 SER B N 1
ATOM 1984 C CA . SER B 1 89 ? -5.145 2.324 7.762 1 88.12 89 SER B CA 1
ATOM 1985 C C . SER B 1 89 ? -6.215 1.443 8.398 1 88.12 89 SER B C 1
ATOM 1987 O O . SER B 1 89 ? -6.43 1.493 9.609 1 88.12 89 SER B O 1
ATOM 1989 N N . LEU B 1 90 ? -6.891 0.663 7.582 1 82.88 90 LEU B N 1
ATOM 1990 C CA . LEU B 1 90 ? -7.922 -0.235 8.094 1 82.88 90 LEU B CA 1
ATOM 1991 C C . LEU B 1 90 ? -7.336 -1.226 9.094 1 82.88 90 LEU B C 1
ATOM 1993 O O . LEU B 1 90 ? -8.039 -1.721 9.969 1 82.88 90 LEU B O 1
ATOM 1997 N N . PHE B 1 91 ? -6.039 -1.342 9.047 1 80.94 91 PHE B N 1
ATOM 1998 C CA . PHE B 1 91 ? -5.41 -2.348 9.898 1 80.94 91 PHE B CA 1
ATOM 1999 C C . PHE B 1 91 ? -4.637 -1.69 11.031 1 80.94 91 PHE B C 1
ATOM 2001 O O . PHE B 1 91 ? -4.051 -2.379 11.875 1 80.94 91 PHE B O 1
ATOM 2008 N N . LEU B 1 92 ? -4.602 -0.455 11.016 1 81.44 92 LEU B N 1
ATOM 2009 C CA . LEU B 1 92 ? -3.891 0.277 12.062 1 81.44 92 LEU B CA 1
ATOM 2010 C C . LEU B 1 92 ? -4.844 0.683 13.18 1 81.44 92 LEU B C 1
ATOM 2012 O O . LEU B 1 92 ? -4.402 1.051 14.273 1 81.44 92 LEU B O 1
ATOM 2016 N N . SER B 1 93 ? -6.125 0.629 12.828 1 76.56 93 SER B N 1
ATOM 2017 C CA . SER B 1 93 ? -7.113 1.088 13.797 1 76.56 93 SER B CA 1
ATOM 2018 C C . SER B 1 93 ? -7.27 0.087 14.938 1 76.56 93 SER B C 1
ATOM 2020 O O . SER B 1 93 ? -6.918 -1.085 14.797 1 76.56 93 SER B O 1
ATOM 2022 N N . ARG B 1 94 ? -7.867 0.582 16.078 1 69.62 94 ARG B N 1
ATOM 2023 C CA . ARG B 1 94 ? -8.109 -0.253 17.25 1 69.62 94 ARG B CA 1
ATOM 2024 C C . ARG B 1 94 ? -9.156 -1.325 16.953 1 69.62 94 ARG B C 1
ATOM 2026 O O . ARG B 1 94 ? -10.148 -1.06 16.281 1 69.62 94 ARG B O 1
ATOM 2033 N N . GLY B 1 95 ? -8.891 -2.365 17.578 1 62.94 95 GLY B N 1
ATOM 2034 C CA . GLY B 1 95 ? -9.875 -3.43 17.438 1 62.94 95 GLY B CA 1
ATOM 2035 C C . GLY B 1 95 ? -9.812 -4.137 16.094 1 62.94 95 GLY B C 1
ATOM 2036 O O . GLY B 1 95 ? -10.539 -5.102 15.867 1 62.94 95 GLY B O 1
ATOM 2037 N N . SER B 1 96 ? -9.133 -3.332 15.305 1 61.34 96 SER B N 1
ATOM 2038 C CA . SER B 1 96 ? -9.047 -3.994 14.008 1 61.34 96 SER B CA 1
ATOM 2039 C C . SER B 1 96 ? -8.391 -5.363 14.125 1 61.34 96 SER B C 1
ATOM 2041 O O . SER B 1 96 ? -7.492 -5.559 14.953 1 61.34 96 SER B O 1
ATOM 2043 N N . THR B 1 97 ? -9.172 -6.336 14.008 1 54.19 97 THR B N 1
ATOM 2044 C CA . THR B 1 97 ? -8.562 -7.656 13.875 1 54.19 97 THR B CA 1
ATOM 2045 C C . THR B 1 97 ? -7.492 -7.648 12.789 1 54.19 97 THR B C 1
ATOM 2047 O O . THR B 1 97 ? -7.609 -6.926 11.797 1 54.19 97 THR B O 1
ATOM 2050 N N . GLU B 1 98 ? -6.336 -7.992 13.266 1 59 98 GLU B N 1
ATOM 2051 C CA . GLU B 1 98 ? -5.348 -8.156 12.203 1 59 98 GLU B CA 1
ATOM 2052 C C . GLU B 1 98 ? -6.008 -8.555 10.891 1 59 98 GLU B C 1
ATOM 2054 O O . GLU B 1 98 ? -6.906 -9.398 10.867 1 59 98 GLU B O 1
ATOM 2059 N N . ASN B 1 99 ? -5.738 -7.703 9.805 1 71.69 99 ASN B N 1
ATOM 2060 C CA . ASN B 1 99 ? -6.258 -8.016 8.477 1 71.69 99 ASN B CA 1
ATOM 2061 C C . ASN B 1 99 ? -5.996 -9.469 8.102 1 71.69 99 ASN B C 1
ATOM 2063 O O . ASN B 1 99 ? -4.867 -9.945 8.203 1 71.69 99 ASN B O 1
ATOM 2067 N N . LYS B 1 100 ? -7.137 -10.297 8.188 1 81.38 100 LYS B N 1
ATOM 2068 C CA . LYS B 1 100 ? -7.055 -11.703 7.805 1 81.38 100 LYS B CA 1
ATOM 2069 C C . LYS B 1 100 ? -6.078 -11.906 6.652 1 81.38 100 LYS B C 1
ATOM 2071 O O . LYS B 1 100 ? -5.328 -12.883 6.629 1 81.38 100 LYS B O 1
ATOM 2076 N N . LEU B 1 101 ? -6.031 -10.922 5.852 1 88.62 101 LEU B N 1
ATOM 2077 C CA . LEU B 1 101 ? -5.152 -11.023 4.688 1 88.62 101 LEU B CA 1
ATOM 2078 C C . LEU B 1 101 ? -3.689 -10.906 5.098 1 88.62 101 LEU B C 1
ATOM 2080 O O . LEU B 1 101 ? -2.859 -11.719 4.688 1 88.62 101 LEU B O 1
ATOM 2084 N N . SER B 1 102 ? -3.434 -9.891 5.891 1 85.31 102 SER B N 1
ATOM 2085 C CA . SER B 1 102 ? -2.059 -9.703 6.344 1 85.31 102 SER B CA 1
ATOM 2086 C C . SER B 1 102 ? -1.58 -10.891 7.168 1 85.31 102 SER B C 1
ATOM 2088 O O . SER B 1 102 ? -0.433 -11.32 7.039 1 85.31 102 SER B O 1
ATOM 2090 N N . THR B 1 103 ? -2.457 -11.383 8.008 1 86.38 103 THR B N 1
ATOM 2091 C CA . THR B 1 103 ? -2.119 -12.539 8.828 1 86.38 103 THR B CA 1
ATOM 2092 C C . THR B 1 103 ? -1.837 -13.758 7.965 1 86.38 103 THR B C 1
ATOM 2094 O O . THR B 1 103 ? -0.864 -14.484 8.195 1 86.38 103 THR B O 1
ATOM 2097 N N . SER B 1 104 ? -2.674 -13.977 7.051 1 91.25 104 SER B N 1
ATOM 2098 C CA . SER B 1 104 ? -2.482 -15.102 6.137 1 91.25 104 SER B CA 1
ATOM 2099 C C . SER B 1 104 ? -1.175 -14.969 5.363 1 91.25 104 SER B C 1
ATOM 2101 O O . SER B 1 104 ? -0.423 -15.938 5.234 1 91.25 104 SER B O 1
ATOM 2103 N N . LEU B 1 105 ? -0.978 -13.812 4.898 1 91.94 105 LEU B N 1
ATOM 2104 C CA . LEU B 1 105 ? 0.242 -13.57 4.137 1 91.94 105 LEU B CA 1
ATOM 2105 C C . LEU B 1 105 ? 1.479 -13.852 4.98 1 91.94 105 LEU B C 1
ATOM 2107 O O . LEU B 1 105 ? 2.414 -14.508 4.516 1 91.94 105 LEU B O 1
ATOM 2111 N N . LYS B 1 106 ? 1.434 -13.352 6.164 1 87.88 106 LYS B N 1
ATOM 2112 C CA . LYS B 1 106 ? 2.549 -13.609 7.07 1 87.88 106 LYS B CA 1
ATOM 2113 C C . LYS B 1 106 ? 2.742 -15.102 7.301 1 87.88 106 LYS B C 1
ATOM 2115 O O . LYS B 1 106 ? 3.871 -15.594 7.297 1 87.88 106 LYS B O 1
ATOM 2120 N N . TRP B 1 107 ? 1.651 -15.773 7.52 1 91.19 107 TRP B N 1
ATOM 2121 C CA . TRP B 1 107 ? 1.679 -17.219 7.758 1 91.19 107 TRP B CA 1
ATOM 2122 C C . TRP B 1 107 ? 2.344 -17.938 6.594 1 91.19 107 TRP B C 1
ATOM 2124 O O . TRP B 1 107 ? 3.254 -18.75 6.801 1 91.19 107 TRP B O 1
ATOM 2134 N N . PHE B 1 108 ? 1.993 -17.625 5.414 1 92.44 108 PHE B N 1
ATOM 2135 C CA . PHE B 1 108 ? 2.537 -18.297 4.238 1 92.44 108 PHE B CA 1
ATOM 2136 C C . PHE B 1 108 ? 3.996 -17.906 4.023 1 92.44 108 PHE B C 1
ATOM 2138 O O . PHE B 1 108 ? 4.828 -18.766 3.719 1 92.44 108 PHE B O 1
ATOM 2145 N N . MET B 1 109 ? 4.254 -16.625 4.16 1 90.38 109 MET B N 1
ATOM 2146 C CA . MET B 1 109 ? 5.613 -16.141 3.961 1 90.38 109 MET B CA 1
ATOM 2147 C C . MET B 1 109 ? 6.586 -16.828 4.906 1 90.38 109 MET B C 1
ATOM 2149 O O . MET B 1 109 ? 7.711 -17.156 4.52 1 90.38 109 MET B O 1
ATOM 2153 N N . HIS B 1 110 ? 6.168 -17.109 6.043 1 90.38 110 HIS B N 1
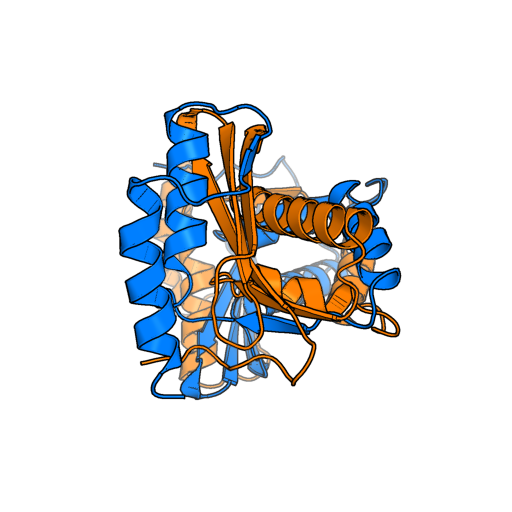ATOM 2154 C CA . HIS B 1 110 ? 7.031 -17.672 7.074 1 90.38 110 HIS B CA 1
ATOM 2155 C C . HIS B 1 110 ? 7.23 -19.172 6.859 1 90.38 110 HIS B C 1
ATOM 2157 O O . HIS B 1 110 ? 8.141 -19.766 7.441 1 90.38 110 HIS B O 1
ATOM 2163 N N . ARG B 1 111 ? 6.457 -19.75 6.09 1 91.5 111 ARG B N 1
ATOM 2164 C CA . ARG B 1 111 ? 6.535 -21.188 5.898 1 91.5 111 ARG B CA 1
ATOM 2165 C C . ARG B 1 111 ? 7.328 -21.531 4.641 1 91.5 111 ARG B C 1
ATOM 2167 O O . ARG B 1 111 ? 7.707 -22.688 4.434 1 91.5 111 ARG B O 1
ATOM 2174 N N . LEU B 1 112 ? 7.609 -20.562 3.871 1 90.81 112 LEU B N 1
ATOM 2175 C CA . LEU B 1 112 ? 8.438 -20.734 2.686 1 90.81 112 LEU B CA 1
ATOM 2176 C C . LEU B 1 112 ? 9.883 -20.312 2.967 1 90.81 112 LEU B C 1
ATOM 2178 O O . LEU B 1 112 ? 10.164 -19.703 4 1 90.81 112 LEU B O 1
ATOM 2182 N N . LYS B 1 113 ? 10.797 -20.797 2.242 1 86.69 113 LYS B N 1
ATOM 2183 C CA . LYS B 1 113 ? 12.211 -20.516 2.457 1 86.69 113 LYS B CA 1
ATOM 2184 C C . LYS B 1 113 ? 12.57 -19.109 2.014 1 86.69 113 LYS B C 1
ATOM 2186 O O . LYS B 1 113 ? 13.227 -18.922 0.988 1 86.69 113 LYS B O 1
ATOM 2191 N N . GLU B 1 114 ? 12.188 -18.062 2.711 1 77.44 114 GLU B N 1
ATOM 2192 C CA . GLU B 1 114 ? 12.516 -16.641 2.557 1 77.44 114 GLU B CA 1
ATOM 2193 C C . GLU B 1 114 ? 12.273 -16.172 1.123 1 77.44 114 GLU B C 1
ATOM 2195 O O . GLU B 1 114 ? 13.203 -15.742 0.441 1 77.44 114 GLU B O 1
ATOM 2200 N N . PRO B 1 115 ? 11.023 -16.25 0.696 1 89.25 115 PRO B N 1
ATOM 2201 C CA . PRO B 1 115 ? 10.766 -15.742 -0.657 1 89.25 115 PRO B CA 1
ATOM 2202 C C . PRO B 1 115 ? 11.188 -14.289 -0.838 1 89.25 115 PRO B C 1
ATOM 2204 O O . PRO B 1 115 ? 11.047 -13.484 0.087 1 89.25 115 PRO B O 1
ATOM 2207 N N . LYS B 1 116 ? 11.797 -14.008 -1.98 1 87.31 116 LYS B N 1
ATOM 2208 C CA . LYS B 1 116 ? 12.156 -12.641 -2.344 1 87.31 116 LYS B CA 1
ATOM 2209 C C . LYS B 1 116 ? 11.102 -12.008 -3.252 1 87.31 116 LYS B C 1
ATOM 2211 O O . LYS B 1 116 ? 10.727 -12.602 -4.266 1 87.31 116 LYS B O 1
ATOM 2216 N N . ILE B 1 117 ? 10.594 -10.898 -2.832 1 91.62 117 ILE B N 1
ATOM 2217 C CA . ILE B 1 117 ? 9.617 -10.188 -3.652 1 91.62 117 ILE B CA 1
ATOM 2218 C C . ILE B 1 117 ? 10.281 -8.977 -4.301 1 91.62 117 ILE B C 1
ATOM 2220 O O . ILE B 1 117 ? 10.805 -8.102 -3.607 1 91.62 117 ILE B O 1
ATOM 2224 N N . LEU B 1 118 ? 10.219 -8.891 -5.602 1 89.5 118 LEU B N 1
ATOM 2225 C CA . LEU B 1 118 ? 10.922 -7.871 -6.375 1 89.5 118 LEU B CA 1
ATOM 2226 C C . LEU B 1 118 ? 9.945 -7.09 -7.254 1 89.5 118 LEU B C 1
ATOM 2228 O O . LEU B 1 118 ? 8.938 -7.637 -7.703 1 89.5 118 LEU B O 1
ATOM 2232 N N . HIS B 1 119 ? 10.266 -5.793 -7.402 1 88.81 119 HIS B N 1
ATOM 2233 C CA . HIS B 1 119 ? 9.492 -4.965 -8.32 1 88.81 119 HIS B CA 1
ATOM 2234 C C . HIS B 1 119 ? 9.977 -5.137 -9.758 1 88.81 119 HIS B C 1
ATOM 2236 O O . HIS B 1 119 ? 11.172 -4.996 -10.031 1 88.81 119 HIS B O 1
ATOM 2242 N N . ASN B 1 120 ? 9.125 -5.617 -10.5 1 76.56 120 ASN B N 1
ATOM 2243 C CA . ASN B 1 120 ? 9.414 -5.75 -11.922 1 76.56 120 ASN B CA 1
ATOM 2244 C C . ASN B 1 120 ? 8.648 -4.711 -12.75 1 76.56 120 ASN B C 1
ATOM 2246 O O . ASN B 1 120 ? 7.516 -4.359 -12.414 1 76.56 120 ASN B O 1
ATOM 2250 N N . PHE B 1 121 ? 9.484 -4.273 -13.758 1 66.69 121 PHE B N 1
ATOM 2251 C CA . PHE B 1 121 ? 8.805 -3.33 -14.633 1 66.69 121 PHE B CA 1
ATOM 2252 C C . PHE B 1 121 ? 7.758 -4.035 -15.484 1 66.69 121 PHE B C 1
ATOM 2254 O O . PHE B 1 121 ? 7.895 -5.223 -15.789 1 66.69 121 PHE B O 1
ATOM 2261 N N . ARG B 1 122 ? 6.723 -3.496 -15.766 1 61.53 122 ARG B N 1
ATOM 2262 C CA . ARG B 1 122 ? 5.504 -3.953 -16.422 1 61.53 122 ARG B CA 1
ATOM 2263 C C . ARG B 1 122 ? 5.828 -4.93 -17.547 1 61.53 122 ARG B C 1
ATOM 2265 O O . ARG B 1 122 ? 5.117 -5.922 -17.734 1 61.53 122 ARG B O 1
ATOM 2272 N N . ASP B 1 123 ? 7.039 -4.809 -18.047 1 66.38 123 ASP B N 1
ATOM 2273 C CA . ASP B 1 123 ? 7.309 -5.59 -19.25 1 66.38 123 ASP B CA 1
ATOM 2274 C C . ASP B 1 123 ? 7.551 -7.059 -18.906 1 66.38 123 ASP B C 1
ATOM 2276 O O . ASP B 1 123 ? 7.273 -7.945 -19.719 1 66.38 123 ASP B O 1
ATOM 2280 N N . GLY B 1 124 ? 7.805 -7.449 -17.797 1 72 124 GLY B N 1
ATOM 2281 C CA . GLY B 1 124 ? 8.078 -8.82 -17.406 1 72 124 GLY B CA 1
ATOM 2282 C C . GLY B 1 124 ? 6.926 -9.461 -16.656 1 72 124 GLY B C 1
ATOM 2283 O O . GLY B 1 124 ? 7.078 -10.547 -16.094 1 72 124 GLY B O 1
ATOM 2284 N N . ASN B 1 125 ? 5.734 -8.875 -16.734 1 85.5 125 ASN B N 1
ATOM 2285 C CA . ASN B 1 125 ? 4.609 -9.359 -15.945 1 85.5 125 ASN B CA 1
ATOM 2286 C C . ASN B 1 125 ? 3.355 -9.539 -16.797 1 85.5 125 ASN B C 1
ATOM 2288 O O . ASN B 1 125 ? 2.236 -9.477 -16.281 1 85.5 125 ASN B O 1
ATOM 2292 N N . GLN B 1 126 ? 3.564 -9.75 -18.047 1 87.62 126 GLN B N 1
ATOM 2293 C CA . GLN B 1 126 ? 2.463 -9.75 -19 1 87.62 126 GLN B CA 1
ATOM 2294 C C . GLN B 1 126 ? 1.55 -10.953 -18.797 1 87.62 126 GLN B C 1
ATOM 2296 O O . GLN B 1 126 ? 0.333 -10.852 -18.969 1 87.62 126 GLN B O 1
ATOM 2301 N N . VAL B 1 127 ? 2.162 -12.047 -18.516 1 90.19 127 VAL B N 1
ATOM 2302 C CA . VAL B 1 127 ? 1.373 -13.266 -18.344 1 90.19 127 VAL B CA 1
ATOM 2303 C C . VAL B 1 127 ? 0.413 -13.086 -17.172 1 90.19 127 VAL B C 1
ATOM 2305 O O . VAL B 1 127 ? -0.793 -13.305 -17.312 1 90.19 127 VAL B O 1
ATOM 2308 N N . ALA B 1 128 ? 0.909 -12.711 -16.031 1 93.44 128 ALA B N 1
ATOM 2309 C CA . ALA B 1 128 ? 0.073 -12.492 -14.859 1 93.44 128 ALA B CA 1
ATOM 2310 C C . ALA B 1 128 ? -1.003 -11.445 -15.141 1 93.44 128 ALA B C 1
ATOM 2312 O O . ALA B 1 128 ? -2.152 -11.602 -14.719 1 93.44 128 ALA B O 1
ATOM 2313 N N . HIS B 1 129 ? -0.623 -10.422 -15.859 1 92.56 129 HIS B N 1
ATOM 2314 C CA . HIS B 1 129 ? -1.562 -9.375 -16.234 1 92.56 129 HIS B CA 1
ATOM 2315 C C . HIS B 1 129 ? -2.686 -9.93 -17.109 1 92.56 129 HIS B C 1
ATOM 2317 O O . HIS B 1 129 ? -3.855 -9.586 -16.906 1 92.56 129 HIS B O 1
ATOM 2323 N N . GLY B 1 130 ? -2.271 -10.711 -18.047 1 92.19 130 GLY B N 1
ATOM 2324 C CA . GLY B 1 130 ? -3.281 -11.344 -18.875 1 92.19 130 GLY B CA 1
ATOM 2325 C C . GLY B 1 130 ? -4.238 -12.219 -18.094 1 92.19 130 GLY B C 1
ATOM 2326 O O . GLY B 1 130 ? -5.449 -12.195 -18.328 1 92.19 130 GLY B O 1
ATOM 2327 N N . LEU B 1 131 ? -3.752 -12.969 -17.203 1 94.56 131 LEU B N 1
ATOM 2328 C CA . LEU B 1 131 ? -4.551 -13.891 -16.406 1 94.56 131 LEU B CA 1
ATOM 2329 C C . LEU B 1 131 ? -5.516 -13.133 -15.5 1 94.56 131 LEU B C 1
ATOM 2331 O O . LEU B 1 131 ? -6.68 -13.516 -15.367 1 94.56 131 LEU B O 1
ATOM 2335 N N . ASP B 1 132 ? -5.051 -12.047 -14.875 1 95.19 132 ASP B N 1
ATOM 2336 C CA . ASP B 1 132 ? -5.926 -11.32 -13.961 1 95.19 132 ASP B CA 1
ATOM 2337 C C . ASP B 1 132 ? -7.039 -10.602 -14.719 1 95.19 132 ASP B C 1
ATOM 2339 O O . ASP B 1 132 ? -8.172 -10.539 -14.242 1 95.19 132 ASP B O 1
ATOM 2343 N N . LYS B 1 133 ? -6.742 -10.094 -15.875 1 94.44 133 LYS B N 1
ATOM 2344 C CA . LYS B 1 133 ? -7.762 -9.445 -16.688 1 94.44 133 LYS B CA 1
ATOM 2345 C C . LYS B 1 133 ? -8.82 -10.445 -17.156 1 94.44 133 LYS B C 1
ATOM 2347 O O . LYS B 1 133 ? -10.016 -10.148 -17.109 1 94.44 133 LYS B O 1
ATOM 2352 N N . GLU B 1 134 ? -8.312 -11.516 -17.625 1 93.94 134 GLU B N 1
ATOM 2353 C CA . GLU B 1 134 ? -9.25 -12.547 -18.047 1 93.94 134 GLU B CA 1
ATOM 2354 C C . GLU B 1 134 ? -10.133 -13.008 -16.906 1 93.94 134 GLU B C 1
ATOM 2356 O O . GLU B 1 134 ? -11.344 -13.188 -17.078 1 93.94 134 GLU B O 1
ATOM 2361 N N . ALA B 1 135 ? -9.531 -13.25 -15.742 1 95.06 135 ALA B N 1
ATOM 2362 C CA . ALA B 1 135 ? -10.281 -13.68 -14.562 1 95.06 135 ALA B CA 1
ATOM 2363 C C . ALA B 1 135 ? -11.375 -12.672 -14.211 1 95.06 135 ALA B C 1
ATOM 2365 O O . ALA B 1 135 ? -12.492 -13.062 -13.852 1 95.06 135 ALA B O 1
ATOM 2366 N N . LEU B 1 136 ? -11.07 -11.422 -14.297 1 95.19 136 LEU B N 1
ATOM 2367 C CA . LEU B 1 136 ? -12.023 -10.367 -13.984 1 95.19 136 LEU B CA 1
ATOM 2368 C C . LEU B 1 136 ? -13.133 -10.305 -15.023 1 95.19 136 LEU B C 1
ATOM 2370 O O . LEU B 1 136 ? -14.312 -10.242 -14.68 1 95.19 136 LEU B O 1
ATOM 2374 N N . GLU B 1 137 ? -12.781 -10.344 -16.234 1 93.81 137 GLU B N 1
ATOM 2375 C CA . GLU B 1 137 ? -13.727 -10.203 -17.344 1 93.81 137 GLU B CA 1
ATOM 2376 C C . GLU B 1 137 ? -14.703 -11.375 -17.391 1 93.81 137 GLU B C 1
ATOM 2378 O O . GLU B 1 137 ? -15.898 -11.195 -17.625 1 93.81 137 GLU B O 1
ATOM 2383 N N . LYS B 1 138 ? -14.203 -12.555 -17.188 1 92 138 LYS B N 1
ATOM 2384 C CA . LYS B 1 138 ? -15.008 -13.766 -17.328 1 92 138 LYS B CA 1
ATOM 2385 C C . LYS B 1 138 ? -15.547 -14.234 -15.984 1 92 138 LYS B C 1
ATOM 2387 O O . LYS B 1 138 ? -16.234 -15.25 -15.906 1 92 138 LYS B O 1
ATOM 2392 N N . ARG B 1 139 ? -15.203 -13.492 -14.969 1 90.25 139 ARG B N 1
ATOM 2393 C CA . ARG B 1 139 ? -15.602 -13.867 -13.609 1 90.25 139 ARG B CA 1
ATOM 2394 C C . ARG B 1 139 ? -15.266 -15.336 -13.328 1 90.25 139 ARG B C 1
ATOM 2396 O O . ARG B 1 139 ? -16.141 -16.109 -12.922 1 90.25 139 ARG B O 1
ATOM 2403 N N . MET B 1 140 ? -14.039 -15.625 -13.57 1 85.25 140 MET B N 1
ATOM 2404 C CA . MET B 1 140 ? -13.594 -17.016 -13.5 1 85.25 140 MET B CA 1
ATOM 2405 C C . MET B 1 140 ? -13.516 -17.484 -12.055 1 85.25 140 MET B C 1
ATOM 2407 O O . MET B 1 140 ? -13.07 -16.75 -11.18 1 85.25 140 MET B O 1
ATOM 2411 N N . ASP B 1 141 ? -13.992 -18.703 -11.867 1 87.5 141 ASP B N 1
ATOM 2412 C CA . ASP B 1 141 ? -13.773 -19.344 -10.578 1 87.5 141 ASP B CA 1
ATOM 2413 C C . ASP B 1 141 ? -12.305 -19.734 -10.406 1 87.5 141 ASP B C 1
ATOM 2415 O O . ASP B 1 141 ? -11.492 -19.531 -11.305 1 87.5 141 ASP B O 1
ATOM 2419 N N . HIS B 1 142 ? -12.078 -20.172 -9.258 1 87.06 142 HIS B N 1
ATOM 2420 C CA . HIS B 1 142 ? -10.703 -20.547 -8.961 1 87.06 142 HIS B CA 1
ATOM 2421 C C . HIS B 1 142 ? -10.203 -21.609 -9.938 1 87.06 142 HIS B C 1
ATOM 2423 O O . HIS B 1 142 ? -10.758 -22.703 -10 1 87.06 142 HIS B O 1
ATOM 2429 N N . GLN B 1 143 ? -9.164 -21.219 -10.703 1 88.75 143 GLN B N 1
ATOM 2430 C CA . GLN B 1 143 ? -8.602 -22.125 -11.695 1 88.75 143 GLN B CA 1
ATOM 2431 C C . GLN B 1 143 ? -7.09 -22.25 -11.531 1 88.75 143 GLN B C 1
ATOM 2433 O O . GLN B 1 143 ? -6.387 -21.25 -11.414 1 88.75 143 GLN B O 1
ATOM 2438 N N . LEU B 1 144 ? -6.66 -23.453 -11.477 1 93 144 LEU B N 1
ATOM 2439 C CA . LEU B 1 144 ? -5.25 -23.781 -11.641 1 93 144 LEU B CA 1
ATOM 2440 C C . LEU B 1 144 ? -4.953 -24.234 -13.062 1 93 144 LEU B C 1
ATOM 2442 O O . LEU B 1 144 ? -5.645 -25.109 -13.594 1 93 144 LEU B O 1
ATOM 2446 N N . LEU B 1 145 ? -3.984 -23.656 -13.68 1 92 145 LEU B N 1
ATOM 2447 C CA . LEU B 1 145 ? -3.668 -23.922 -15.078 1 92 145 LEU B CA 1
ATOM 2448 C C . LEU B 1 145 ? -2.359 -24.703 -15.195 1 92 145 LEU B C 1
ATOM 2450 O O . LEU B 1 145 ? -1.283 -24.156 -14.938 1 92 145 LEU B O 1
ATOM 2454 N N . ASP B 1 146 ? -2.479 -25.875 -15.68 1 90 146 ASP B N 1
ATOM 2455 C CA . ASP B 1 146 ? -1.285 -26.688 -15.891 1 90 146 ASP B CA 1
ATOM 2456 C C . ASP B 1 146 ? -0.567 -26.297 -17.172 1 90 146 ASP B C 1
ATOM 2458 O O . ASP B 1 146 ? 0.659 -26.406 -17.266 1 90 146 ASP B O 1
ATOM 2462 N N . ARG B 1 147 ? -1.427 -25.906 -18.125 1 87.44 147 ARG B N 1
ATOM 2463 C CA . ARG B 1 147 ? -0.903 -25.422 -19.391 1 87.44 147 ARG B CA 1
ATOM 2464 C C . ARG B 1 147 ? -1.405 -24.016 -19.688 1 87.44 147 ARG B C 1
ATOM 2466 O O . ARG B 1 147 ? -2.525 -23.656 -19.328 1 87.44 147 ARG B O 1
ATOM 2473 N N . PRO B 1 148 ? -0.498 -23.297 -20.359 1 84.62 148 PRO B N 1
ATOM 2474 C CA . PRO B 1 148 ? -0.976 -21.953 -20.703 1 84.62 148 PRO B CA 1
ATOM 2475 C C . PRO B 1 148 ? -2.049 -21.984 -21.797 1 84.62 148 PRO B C 1
ATOM 2477 O O . PRO B 1 148 ? -1.994 -22.812 -22.703 1 84.62 148 PRO B O 1
ATOM 2480 N N . HIS B 1 149 ? -3.094 -21.219 -21.5 1 78.88 149 HIS B N 1
ATOM 2481 C CA . HIS B 1 149 ? -4.059 -21.094 -22.578 1 78.88 149 HIS B CA 1
ATOM 2482 C C . HIS B 1 149 ? -3.564 -20.125 -23.656 1 78.88 149 HIS B C 1
ATOM 2484 O O . HIS B 1 149 ? -2.576 -19.422 -23.438 1 78.88 149 HIS B O 1
ATOM 2490 N N . THR B 1 150 ? -4.145 -20.203 -24.766 1 70.75 150 THR B N 1
ATOM 2491 C CA . THR B 1 150 ? -3.684 -19.562 -26 1 70.75 150 THR B CA 1
ATOM 2492 C C . THR B 1 150 ? -3.379 -18.094 -25.75 1 70.75 150 THR B C 1
ATOM 2494 O O . THR B 1 150 ? -2.352 -17.578 -26.188 1 70.75 150 THR B O 1
ATOM 2497 N N . ILE B 1 151 ? -4.227 -17.391 -25.062 1 64.5 151 ILE B N 1
ATOM 2498 C CA . ILE B 1 151 ? -4.055 -15.961 -24.859 1 64.5 151 ILE B CA 1
ATOM 2499 C C . ILE B 1 151 ? -2.75 -15.703 -24.109 1 64.5 151 ILE B C 1
ATOM 2501 O O . ILE B 1 151 ? -2.068 -14.711 -24.359 1 64.5 151 ILE B O 1
ATOM 2505 N N . ILE B 1 152 ? -2.332 -16.609 -23.391 1 72.44 152 ILE B N 1
ATOM 2506 C CA . ILE B 1 152 ? -1.191 -16.453 -22.5 1 72.44 152 ILE B CA 1
ATOM 2507 C C . ILE B 1 152 ? 0.092 -16.859 -23.219 1 72.44 152 ILE B C 1
ATOM 2509 O O . ILE B 1 152 ? 1.177 -16.375 -22.891 1 72.44 152 ILE B O 1
ATOM 2513 N N . LEU B 1 153 ? -0.038 -17.641 -24.203 1 71.5 153 LEU B N 1
ATOM 2514 C CA . LEU B 1 153 ? 1.134 -18.172 -24.891 1 71.5 153 LEU B CA 1
ATOM 2515 C C . LEU B 1 153 ? 1.939 -17.031 -25.531 1 71.5 153 LEU B C 1
ATOM 2517 O O . LEU B 1 153 ? 3.172 -17.047 -25.484 1 71.5 153 LEU B O 1
ATOM 2521 N N . ASN B 1 154 ? 1.253 -16.094 -26.078 1 76.12 154 ASN B N 1
ATOM 2522 C CA . ASN B 1 154 ? 1.95 -14.977 -26.688 1 76.12 154 ASN B CA 1
ATOM 2523 C C . ASN B 1 154 ? 2.639 -14.109 -25.625 1 76.12 154 ASN B C 1
ATOM 2525 O O . ASN B 1 154 ? 3.682 -13.508 -25.906 1 76.12 154 ASN B O 1
ATOM 2529 N N . LYS B 1 155 ? 2.049 -14.102 -24.562 1 77.44 155 LYS B N 1
ATOM 2530 C CA . LYS B 1 155 ? 2.582 -13.281 -23.484 1 77.44 155 LYS B CA 1
ATOM 2531 C C . LYS B 1 155 ? 3.799 -13.938 -22.844 1 77.44 155 LYS B C 1
ATOM 2533 O O . LYS B 1 155 ? 4.691 -13.25 -22.344 1 77.44 155 LYS B O 1
ATOM 2538 N N . LEU B 1 156 ? 3.846 -15.258 -22.891 1 76.19 156 LEU B N 1
ATOM 2539 C CA . LEU B 1 156 ? 4.973 -16 -22.344 1 76.19 156 LEU B CA 1
ATOM 2540 C C . LEU B 1 156 ? 6.262 -15.648 -23.078 1 76.19 156 LEU B C 1
ATOM 2542 O O . LEU B 1 156 ? 7.312 -15.492 -22.453 1 76.19 156 LEU B O 1
ATOM 2546 N N . ASP B 1 157 ? 6.152 -15.539 -24.297 1 73.06 157 ASP B N 1
ATOM 2547 C CA . ASP B 1 157 ? 7.309 -15.195 -25.125 1 73.06 157 ASP B CA 1
ATOM 2548 C C . ASP B 1 157 ? 7.812 -13.789 -24.797 1 73.06 157 ASP B C 1
ATOM 2550 O O . ASP B 1 157 ? 9.023 -13.555 -24.766 1 73.06 157 ASP B O 1
ATOM 2554 N N . ALA B 1 158 ? 6.883 -12.969 -24.609 1 70.06 158 ALA B N 1
ATOM 2555 C CA . ALA B 1 158 ? 7.242 -11.594 -24.266 1 70.06 158 ALA B CA 1
ATOM 2556 C C . ALA B 1 158 ? 7.984 -11.555 -22.922 1 70.06 158 ALA B C 1
ATOM 2558 O O . ALA B 1 158 ? 8.969 -10.828 -22.781 1 70.06 158 ALA B O 1
ATOM 2559 N N . ASP B 1 159 ? 7.539 -12.266 -22.031 1 72.44 159 ASP B N 1
ATOM 2560 C CA . ASP B 1 159 ? 8.164 -12.312 -20.719 1 72.44 159 ASP B CA 1
ATOM 2561 C C . ASP B 1 159 ? 9.562 -12.906 -20.797 1 72.44 159 ASP B C 1
ATOM 2563 O O . ASP B 1 159 ? 10.469 -12.477 -20.078 1 72.44 159 ASP B O 1
ATOM 2567 N N . ARG B 1 160 ? 9.703 -13.977 -21.625 1 65.19 160 ARG B N 1
ATOM 2568 C CA . ARG B 1 160 ? 10.984 -14.664 -21.781 1 65.19 160 ARG B CA 1
ATOM 2569 C C . ARG B 1 160 ? 12.008 -13.766 -22.469 1 65.19 160 ARG B C 1
ATOM 2571 O O . ARG B 1 160 ? 13.188 -13.789 -22.125 1 65.19 160 ARG B O 1
ATOM 2578 N N . MET B 1 161 ? 11.492 -13.188 -23.562 1 56.88 161 MET B N 1
ATOM 2579 C CA . MET B 1 161 ? 12.398 -12.312 -24.297 1 56.88 161 MET B CA 1
ATOM 2580 C C . MET B 1 161 ? 13.016 -11.258 -23.391 1 56.88 161 MET B C 1
ATOM 2582 O O . MET B 1 161 ? 14.148 -10.828 -23.594 1 56.88 161 MET B O 1
ATOM 2586 N N . LEU B 1 162 ? 12.227 -10.961 -22.516 1 51.09 162 LEU B N 1
ATOM 2587 C CA . LEU B 1 162 ? 12.766 -9.969 -21.594 1 51.09 162 LEU B CA 1
ATOM 2588 C C . LEU B 1 162 ? 13.766 -10.602 -20.641 1 51.09 162 LEU B C 1
ATOM 2590 O O . LEU B 1 162 ? 14.633 -9.922 -20.094 1 51.09 162 LEU B O 1
ATOM 2594 N N . CYS B 1 163 ? 13.656 -11.938 -20.406 1 47.22 163 CYS B N 1
ATOM 2595 C CA . CYS B 1 163 ? 14.625 -12.664 -19.594 1 47.22 163 CYS B CA 1
ATOM 2596 C C . CYS B 1 163 ? 15.922 -12.875 -20.359 1 47.22 163 CYS B C 1
ATOM 2598 O O . CYS B 1 163 ? 16.984 -13.023 -19.766 1 47.22 163 CYS B O 1
ATOM 2600 N N . LEU B 1 164 ? 15.898 -13.188 -21.625 1 42.22 164 LEU B N 1
ATOM 2601 C CA . LEU B 1 164 ? 17.125 -13.5 -22.344 1 42.22 164 LEU B CA 1
ATOM 2602 C C . LEU B 1 164 ? 18.156 -12.398 -22.156 1 42.22 164 LEU B C 1
ATOM 2604 O O . LEU B 1 164 ? 19.359 -12.633 -22.344 1 42.22 164 LEU B O 1
ATOM 2608 N N . PHE B 1 165 ? 17.797 -11.266 -22.172 1 36.22 165 PHE B N 1
ATOM 2609 C CA . PHE B 1 165 ? 18.906 -10.336 -22.047 1 36.22 165 PHE B CA 1
ATOM 2610 C C . PHE B 1 165 ? 19.375 -10.266 -20.594 1 36.22 165 PHE B C 1
ATOM 2612 O O . PHE B 1 165 ? 20.188 -9.406 -20.234 1 36.22 165 PHE B O 1
ATOM 2619 N N . CYS B 1 166 ? 18.922 -11.156 -19.812 1 31.16 166 CYS B N 1
ATOM 2620 C CA . CYS B 1 166 ? 19.578 -11.203 -18.516 1 31.16 166 CYS B CA 1
ATOM 2621 C C . CYS B 1 166 ? 20.859 -12.016 -18.578 1 31.16 166 CYS B C 1
ATOM 2623 O O . CYS B 1 166 ? 20.969 -12.961 -19.359 1 31.16 166 CYS B O 1
#

Nearest PDB structures (foldseek):
  3u3g-assembly3_C  TM=5.495E-01  e=2.189E-05  uncultured organism
  4h8k-assembly1_B  TM=5.724E-01  e=9.415E-05  uncultured organism
  4e19-assembly2_B  TM=5.593E-01  e=2.086E-04  Halobacterium salinarum NRC-1
  5i4a-assembly2_C  TM=5.692E-01  e=4.709E-03  Marinitoga piezophila KA3
  5ux0-assembly2_D  TM=6.221E-01  e=8.553E-03  Marinitoga piezophila

Organism: Nicotiana tabacum (NCBI:txid4097)

InterPro domains:
  IPR002156 Ribonuclease H domain [PF13456] (15-133)
  IPR012337 Ribonuclease H-like superfamily [SSF53098] (12-136)
  IPR036397 Ribonuclease H superfamily [G3DSA:3.30.420.10] (10-138)
  IPR044730 Ribonuclease H-like domain, plant type [cd06222] (14-133)
  IPR053151 Ribonuclease H-like [PTHR47723] (1-154)

Sequence (332 aa):
MVAWHKPPAGSLKLNIDGAFSKNLNLAGLGGSFKDDHGQWIMGYQHHCPASLPLQCELEALKEGLQIALAHGFTSLVIETDSTEVVYISLFLSRGSTENKLSTSLKWFMHRLKEPKILHNFRDGNQVAHGLDKEALEKRMDHQLLDRPHTIILNKLDADRMLCLFCMVAWHKPPAGSLKLNIDGAFSKNLNLAGLGGSFKDDHGQWIMGYQHHCPASLPLQCELEALKEGLQIALAHGFTSLVIETDSTEVVYISLFLSRGSTENKLSTSLKWFMHRLKEPKILHNFRDGNQVAHGLDKEALEKRMDHQLLDRPHTIILNKLDADRMLCLFC

pLDDT: mean 84.49, std 15.41, range [25.14, 97.69]

Secondary structure (DSSP, 8-state):
--------TTPEEEEEEEEEETTTTEEEEEEEEE-TT--EEEEEEEEEE-SSHHHHHHHHHHHHHHHHHHHT--SEEEEES-HHHHHHHTTTSTT----HHHHHHHHHHHHSS--EEEE--GGGGHHHHHHHHHHHHHT---EEESS--HHHHHHHHHHHHHHHT-/--------TTPEEEEEEEEEETTTTEEEEEEEEE-TT--EEEEEEEEEE-SSHHHHHHHHHHHHHHHHHHHT--SEEEEES-HHHHHHHTTTSTT----HHHHHHHHHHHHSS--EEEE--GGG-HHHHHHHHHHHHHTPPSEEESS--HHHHHHHHHHHHHHHT-

Solvent-accessible surface area (backbone atoms only — not comparable to full-atom values): 16599 Å² total; per-residue (Å²): 133,62,56,33,75,74,41,58,91,86,18,30,32,33,32,35,24,40,32,68,38,81,92,73,35,30,16,4,18,6,28,35,36,22,42,57,83,60,44,82,56,34,33,34,28,25,38,47,84,33,89,50,62,61,56,21,38,49,50,19,47,40,50,50,44,50,50,28,62,75,70,65,54,43,42,36,35,33,35,26,67,43,63,59,58,40,58,54,48,60,52,40,43,79,84,41,59,73,43,68,62,58,52,48,38,29,56,45,45,63,73,33,61,69,59,44,68,42,74,36,46,68,67,51,40,42,40,11,45,50,33,3,48,49,10,42,74,65,61,29,60,85,42,78,30,73,62,79,52,74,82,39,51,64,28,48,51,50,27,38,60,37,28,64,80,87,133,62,56,34,75,75,40,58,91,86,19,31,31,34,32,35,26,40,32,66,37,82,90,74,34,31,16,4,17,5,28,34,35,21,41,55,84,60,44,82,57,33,33,35,28,24,38,46,82,33,89,50,60,62,56,22,38,51,50,18,46,40,50,52,45,51,50,27,60,77,70,65,54,43,41,37,35,33,35,27,67,44,64,60,58,39,57,55,47,61,51,39,42,80,83,39,58,73,43,67,63,59,52,48,40,30,56,46,47,63,71,33,62,69,59,44,68,42,72,37,46,68,67,52,40,41,41,13,45,51,33,3,48,50,10,42,75,66,58,30,61,85,40,77,30,72,60,79,52,74,82,38,51,64,28,47,52,50,27,38,60,36,30,63,79,85

Radius of gyration: 21.45 Å; Cα contacts (8 Å, |Δi|>4): 793; chains: 2; bounding box: 41×60×48 Å